Protein AF-A0A392QQE3-F1 (afdb_monomer)

Organism: NCBI:txid97028

Nearest PDB structures (foldseek):
  2v0r-assembly2_B  TM=7.877E-01  e=2.927E-11  Homo sapiens
  2v0s-assembly1_A  TM=7.994E-01  e=9.357E-11  Homo sapiens
  1ako-assembly1_A  TM=8.178E-01  e=4.076E-07  Escherichia coli K-12
  6fke-assembly1_A  TM=7.520E-01  e=4.427E-06  Neisseria meningitidis MC58
  2voa-assembly1_B  TM=7.336E-01  e=8.161E-06  Archaeoglobus fulgidus

Foldseek 3Di:
DFEEEDEQLEPPDPCSLVVVLVVCVVVVGQKYKYKFHQDAPVVVVVSCVVSVFDDKDWDHDDPRTIIIMMTGHPQWDWDWDDDDSFWTKIFIDHPPDDIAIEIAGHADLDPVCLVVLLVVLLVVLVPDPGHYDYDYCRNADLDQVLDDDDDTDPVVRNVSNVVSCVSSVHDDDDDDDHD

pLDDT: mean 92.0, std 6.79, range [52.59, 97.94]

Mean predicted aligned error: 4.32 Å

Structure (mmCIF, N/CA/C/O backbone):
data_AF-A0A392QQE3-F1
#
_entry.id   AF-A0A392QQE3-F1
#
loop_
_atom_site.group_PDB
_atom_site.id
_atom_site.type_symbol
_atom_site.label_atom_id
_atom_site.label_alt_id
_atom_site.label_comp_id
_atom_site.label_asym_id
_atom_site.label_entity_id
_atom_site.label_seq_id
_atom_site.pdbx_PDB_ins_code
_atom_site.Cartn_x
_atom_site.Cartn_y
_atom_site.Cartn_z
_atom_site.occupancy
_atom_site.B_iso_or_equiv
_atom_site.auth_seq_id
_atom_site.auth_comp_id
_atom_site.auth_asym_id
_atom_site.auth_atom_id
_atom_site.pdbx_PDB_model_num
ATOM 1 N N . MET A 1 1 ? -14.374 5.096 7.865 1.00 89.81 1 MET A N 1
ATOM 2 C CA . MET A 1 1 ? -12.992 4.598 7.789 1.00 89.81 1 MET A CA 1
ATOM 3 C C . MET A 1 1 ? -12.218 5.389 6.748 1.00 89.81 1 MET A C 1
ATOM 5 O O . MET A 1 1 ? -12.777 5.674 5.695 1.00 89.81 1 MET A O 1
ATOM 9 N N . LYS A 1 2 ? -10.960 5.731 7.027 1.00 93.81 2 LYS A N 1
ATOM 10 C CA . LYS A 1 2 ? -10.025 6.355 6.080 1.00 93.81 2 LYS A CA 1
ATOM 11 C C . LYS A 1 2 ? -8.775 5.492 5.919 1.00 93.81 2 LYS A C 1
ATOM 13 O O . LYS A 1 2 ? -8.182 5.085 6.917 1.00 93.81 2 LYS A O 1
ATOM 18 N N . ILE A 1 3 ? -8.360 5.263 4.678 1.00 95.25 3 ILE A N 1
ATOM 19 C CA . ILE A 1 3 ? -7.136 4.529 4.340 1.00 95.25 3 ILE A CA 1
ATOM 20 C C . ILE A 1 3 ? -6.192 5.501 3.645 1.00 95.25 3 ILE A C 1
ATOM 22 O O . ILE A 1 3 ? -6.618 6.241 2.761 1.00 95.25 3 ILE A O 1
ATOM 26 N N . LEU A 1 4 ? -4.926 5.509 4.049 1.00 96.00 4 LEU A N 1
ATOM 27 C CA . LEU A 1 4 ? -3.885 6.285 3.387 1.00 96.00 4 LEU A CA 1
ATOM 28 C C . LEU A 1 4 ? -2.764 5.354 2.947 1.00 96.00 4 LEU A C 1
ATOM 30 O O . LEU A 1 4 ? -2.267 4.571 3.751 1.00 96.00 4 LEU A O 1
ATOM 34 N N . SER A 1 5 ? -2.367 5.462 1.685 1.00 95.56 5 SER A N 1
ATOM 35 C CA . SER A 1 5 ? -1.217 4.767 1.112 1.00 95.56 5 SER A CA 1
ATOM 36 C C . SER A 1 5 ? -0.179 5.798 0.695 1.00 95.56 5 SER A C 1
ATOM 38 O O . SER A 1 5 ? -0.522 6.765 0.016 1.00 95.56 5 SER A O 1
ATOM 40 N N . TRP A 1 6 ? 1.077 5.611 1.094 1.00 94.75 6 TRP A N 1
ATOM 41 C CA . TRP A 1 6 ? 2.164 6.506 0.713 1.00 94.75 6 TRP A CA 1
ATOM 42 C C . TRP A 1 6 ? 3.447 5.742 0.394 1.00 94.75 6 TRP A C 1
ATOM 44 O O . TRP A 1 6 ? 3.952 4.981 1.217 1.00 94.75 6 TRP A O 1
ATOM 54 N N . ASN A 1 7 ? 3.997 5.986 -0.796 1.00 92.81 7 ASN A N 1
ATOM 55 C CA . ASN A 1 7 ? 5.351 5.564 -1.133 1.00 92.81 7 ASN A CA 1
ATOM 56 C C . ASN A 1 7 ? 6.349 6.574 -0.544 1.00 92.81 7 ASN A C 1
ATOM 58 O O . ASN A 1 7 ? 6.445 7.714 -1.002 1.00 92.81 7 ASN A O 1
ATOM 62 N N . CYS A 1 8 ? 7.073 6.150 0.492 1.00 91.31 8 CYS A N 1
ATOM 63 C CA . CYS A 1 8 ? 7.970 6.997 1.273 1.00 91.31 8 CYS A CA 1
ATOM 64 C C . CYS A 1 8 ? 9.273 7.337 0.545 1.00 91.31 8 CYS A C 1
ATOM 66 O O . CYS A 1 8 ? 9.898 8.344 0.878 1.00 91.31 8 CYS A O 1
ATOM 68 N N . ARG A 1 9 ? 9.731 6.469 -0.370 1.00 89.31 9 ARG A N 1
ATOM 69 C CA . ARG A 1 9 ? 11.077 6.517 -0.976 1.00 89.31 9 ARG A CA 1
ATOM 70 C C . ARG A 1 9 ? 12.204 6.695 0.056 1.00 89.31 9 ARG A C 1
ATOM 72 O O . ARG A 1 9 ? 13.190 7.395 -0.173 1.00 89.31 9 ARG A O 1
ATOM 79 N N . GLY A 1 10 ? 12.047 6.051 1.211 1.00 88.88 10 GLY A N 1
ATOM 80 C CA . GLY A 1 10 ? 12.976 6.064 2.336 1.00 88.88 10 GLY A CA 1
ATOM 81 C C . GLY A 1 10 ? 12.601 7.022 3.467 1.00 88.88 10 GLY A C 1
ATOM 82 O O . GLY A 1 10 ? 12.492 8.233 3.297 1.00 88.88 10 GLY A O 1
ATOM 83 N N . LEU A 1 11 ? 12.518 6.481 4.686 1.00 87.00 11 LEU A N 1
ATOM 84 C CA . LEU A 1 11 ? 12.250 7.260 5.904 1.00 87.00 11 LEU A CA 1
ATOM 85 C C . LEU A 1 11 ? 13.514 7.786 6.606 1.00 87.00 11 LEU A C 1
ATOM 87 O O . LEU A 1 11 ? 13.424 8.392 7.670 1.00 87.00 11 LEU A O 1
ATOM 91 N N . GLY A 1 12 ? 14.695 7.562 6.025 1.00 82.56 12 GLY A N 1
ATOM 92 C CA . GLY A 1 12 ? 15.974 7.988 6.602 1.00 82.56 12 GLY A CA 1
ATOM 93 C C . GLY A 1 12 ? 16.270 9.485 6.465 1.00 82.56 12 GLY A C 1
ATOM 94 O O . GLY A 1 12 ? 17.224 9.971 7.069 1.00 82.56 12 GLY A O 1
ATOM 95 N N . THR A 1 13 ? 15.488 10.227 5.676 1.00 84.81 13 THR A N 1
ATOM 96 C CA . THR A 1 13 ? 15.701 11.668 5.503 1.00 84.81 13 THR A CA 1
ATOM 97 C C . THR A 1 13 ? 15.130 12.452 6.693 1.00 84.81 13 THR A C 1
ATOM 99 O O . THR A 1 13 ? 14.063 12.100 7.205 1.00 84.81 13 THR A O 1
ATOM 102 N N . PRO A 1 14 ? 15.780 13.549 7.136 1.00 83.81 14 PRO A N 1
ATOM 103 C CA . PRO A 1 14 ? 15.314 14.323 8.293 1.00 83.81 14 PRO A CA 1
ATOM 104 C C . PRO A 1 14 ? 13.881 14.859 8.161 1.00 83.81 14 PRO A C 1
ATOM 106 O O . PRO A 1 14 ? 13.206 15.065 9.166 1.00 83.81 14 PRO A O 1
ATOM 109 N N . SER A 1 15 ? 13.412 15.082 6.930 1.00 87.81 15 SER A N 1
ATOM 110 C CA . SER A 1 15 ? 12.078 15.608 6.630 1.00 87.81 15 SER A CA 1
ATOM 111 C C . SER A 1 15 ? 11.003 14.532 6.449 1.00 87.81 15 SER A C 1
ATOM 113 O O . SER A 1 15 ? 9.823 14.858 6.579 1.00 87.81 15 SER A O 1
ATOM 115 N N . ALA A 1 16 ? 11.358 13.263 6.203 1.00 89.44 16 ALA A N 1
ATOM 116 C CA . ALA A 1 16 ? 10.373 12.216 5.916 1.00 89.44 16 ALA A CA 1
ATOM 117 C C . ALA A 1 16 ? 9.395 11.992 7.076 1.00 89.44 16 ALA A C 1
ATOM 119 O O . ALA A 1 16 ? 8.184 12.008 6.870 1.00 89.44 16 ALA A O 1
ATOM 120 N N . ILE A 1 17 ? 9.900 11.831 8.303 1.00 90.62 17 ILE A N 1
ATOM 121 C CA . ILE A 1 17 ? 9.052 11.600 9.482 1.00 90.62 17 ILE A CA 1
ATOM 122 C C . ILE A 1 17 ? 8.190 12.826 9.832 1.00 90.62 17 ILE A C 1
ATOM 124 O O . ILE A 1 17 ? 6.992 12.643 10.052 1.00 90.62 17 ILE A O 1
ATOM 128 N N . PRO A 1 18 ? 8.718 14.069 9.856 1.00 92.44 18 PRO A N 1
ATOM 129 C CA . PRO A 1 18 ? 7.886 15.263 10.002 1.00 92.44 18 PRO A CA 1
ATOM 130 C C . PRO A 1 18 ? 6.772 15.368 8.953 1.00 92.44 18 PRO A C 1
ATOM 132 O O . PRO A 1 18 ? 5.624 15.622 9.312 1.00 92.44 18 PRO A O 1
ATOM 135 N N . ASN A 1 19 ? 7.075 15.114 7.677 1.00 92.75 19 ASN A N 1
ATOM 136 C CA . ASN A 1 19 ? 6.081 15.168 6.603 1.00 92.75 19 ASN A CA 1
ATOM 137 C C . ASN A 1 19 ? 5.015 14.082 6.765 1.00 92.75 19 ASN A C 1
ATOM 139 O O . ASN A 1 19 ? 3.822 14.378 6.710 1.00 92.75 19 ASN A O 1
ATOM 143 N N . LEU A 1 20 ? 5.435 12.847 7.052 1.00 93.38 20 LEU A N 1
ATOM 144 C CA . LEU A 1 20 ? 4.529 11.741 7.342 1.00 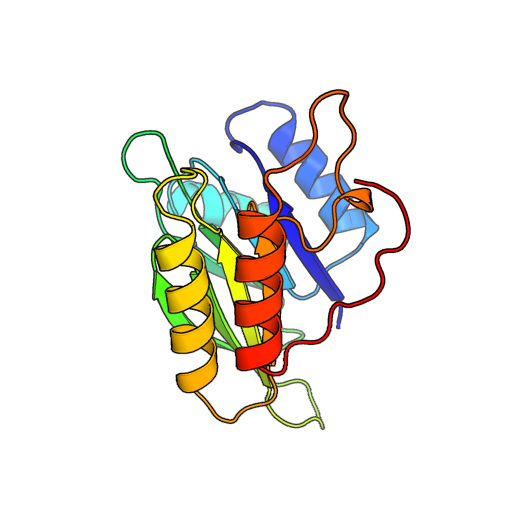93.38 20 LEU A CA 1
ATOM 145 C C . LEU A 1 20 ? 3.600 12.070 8.510 1.00 93.38 20 LEU A C 1
ATOM 147 O O . LEU A 1 20 ? 2.397 11.827 8.449 1.00 93.38 20 LEU A O 1
ATOM 151 N N . ARG A 1 21 ? 4.151 12.661 9.572 1.00 93.38 21 ARG A N 1
ATOM 152 C CA . ARG A 1 21 ? 3.374 13.096 10.728 1.00 93.38 21 ARG A CA 1
ATOM 153 C C . ARG A 1 21 ? 2.357 14.164 10.350 1.00 93.38 21 ARG A C 1
ATOM 155 O O . ARG A 1 21 ? 1.207 14.038 10.760 1.00 93.38 21 ARG A O 1
ATOM 162 N N . ASN A 1 22 ? 2.745 15.166 9.566 1.00 93.94 22 ASN A N 1
ATOM 163 C CA . ASN A 1 22 ? 1.834 16.215 9.110 1.00 93.94 22 ASN A CA 1
ATOM 164 C C . ASN A 1 22 ? 0.671 15.626 8.295 1.00 93.94 22 ASN A C 1
ATOM 166 O O . ASN A 1 22 ? -0.487 15.930 8.575 1.00 93.94 22 ASN A O 1
ATOM 170 N N . ILE A 1 23 ? 0.962 14.717 7.359 1.00 93.19 23 ILE A N 1
ATOM 171 C CA . ILE A 1 23 ? -0.050 14.020 6.550 1.00 93.19 23 ILE A CA 1
ATOM 172 C C . ILE A 1 23 ? -0.978 13.183 7.446 1.00 93.19 23 ILE A C 1
ATOM 174 O O . ILE A 1 23 ? -2.203 13.302 7.371 1.00 93.19 23 ILE A O 1
ATOM 178 N N . ALA A 1 24 ? -0.413 12.369 8.341 1.00 94.00 24 ALA A N 1
ATOM 179 C CA . ALA A 1 24 ? -1.189 11.522 9.243 1.00 94.00 24 ALA A CA 1
ATOM 180 C C . ALA A 1 24 ? -2.068 12.341 10.205 1.00 94.00 24 ALA A C 1
ATOM 182 O O . ALA A 1 24 ? -3.188 11.934 10.506 1.00 94.00 24 ALA A O 1
ATOM 183 N N . GLN A 1 25 ? -1.594 13.500 10.669 1.00 93.19 25 GLN A N 1
ATOM 184 C CA . GLN A 1 25 ? -2.362 14.403 11.528 1.00 93.19 25 GLN A CA 1
ATOM 185 C C . GLN A 1 25 ? -3.470 15.138 10.771 1.00 93.19 25 GLN A C 1
ATOM 187 O O . GLN A 1 25 ? -4.559 15.288 11.322 1.00 93.19 25 GLN A O 1
ATOM 192 N N . GLY A 1 26 ? -3.213 15.568 9.532 1.00 94.19 26 GLY A N 1
ATOM 193 C CA . GLY A 1 26 ? -4.188 16.281 8.706 1.00 94.19 26 GLY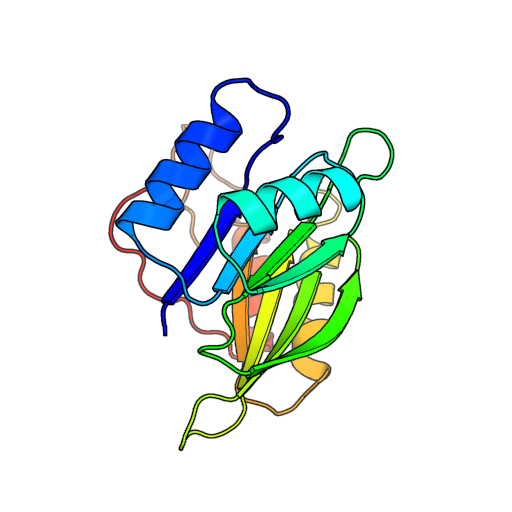 A CA 1
ATOM 194 C C . GLY A 1 26 ? -5.344 15.391 8.249 1.00 94.19 26 GLY A C 1
ATOM 195 O O . GLY A 1 26 ? -6.506 15.771 8.368 1.00 94.19 26 GLY A O 1
ATOM 196 N N . HIS A 1 27 ? -5.046 14.177 7.778 1.00 94.12 27 HIS A N 1
ATOM 197 C CA . HIS A 1 27 ? -6.075 13.275 7.243 1.00 94.12 27 HIS A CA 1
ATOM 198 C C . HIS A 1 27 ? -6.682 12.340 8.294 1.00 94.12 27 HIS A C 1
ATOM 200 O O . HIS A 1 27 ? -7.822 11.895 8.127 1.00 94.12 27 HIS A O 1
ATOM 206 N N . GLN A 1 28 ? -5.938 12.065 9.371 1.00 94.69 28 GLN A N 1
ATOM 207 C CA . GLN A 1 28 ? -6.277 11.114 10.432 1.00 94.69 28 GLN A CA 1
ATOM 208 C C . GLN A 1 28 ? -6.721 9.739 9.899 1.00 94.69 28 GLN A C 1
ATOM 210 O O . GLN A 1 28 ? -7.844 9.321 10.189 1.00 94.69 28 GLN A O 1
ATOM 215 N N . PRO A 1 29 ? -5.864 9.011 9.154 1.00 96.75 29 PRO A N 1
ATOM 216 C CA . PRO A 1 29 ? -6.218 7.686 8.653 1.00 96.75 29 PRO A CA 1
ATOM 217 C C . PRO A 1 29 ? -6.533 6.716 9.801 1.00 96.75 29 PRO A C 1
ATOM 219 O O . PRO A 1 29 ? -5.980 6.834 10.900 1.00 96.75 29 PRO A O 1
ATOM 222 N N . ASP A 1 30 ? -7.415 5.755 9.548 1.00 96.38 30 ASP A N 1
ATOM 223 C CA . ASP A 1 30 ? -7.610 4.590 10.416 1.00 96.38 30 ASP A CA 1
ATOM 224 C C . ASP A 1 30 ? -6.588 3.498 10.090 1.00 96.38 30 ASP A C 1
ATOM 226 O O . ASP A 1 30 ? -6.069 2.854 11.001 1.00 96.38 30 ASP A O 1
ATOM 230 N N . ILE A 1 31 ? -6.272 3.342 8.799 1.00 97.50 31 ILE A N 1
ATOM 231 C CA . ILE A 1 31 ? -5.230 2.455 8.277 1.00 97.50 31 ILE A CA 1
ATOM 232 C C . ILE A 1 31 ? -4.238 3.291 7.463 1.00 97.50 31 ILE A C 1
ATOM 234 O O . ILE A 1 31 ? -4.629 4.070 6.592 1.00 97.50 31 ILE A O 1
ATOM 238 N N . LEU A 1 32 ? -2.951 3.114 7.742 1.00 97.69 32 LEU A N 1
ATOM 239 C CA . LEU A 1 32 ? -1.841 3.765 7.058 1.00 97.69 32 LEU A CA 1
ATOM 240 C C . LEU A 1 32 ? -0.910 2.705 6.477 1.00 97.69 32 LEU A C 1
ATOM 242 O O . LEU A 1 32 ? -0.299 1.942 7.223 1.00 97.69 32 LEU A O 1
ATOM 246 N N . PHE A 1 33 ? -0.778 2.689 5.158 1.00 97.81 33 PHE A N 1
ATOM 247 C CA . PHE A 1 33 ? 0.174 1.870 4.429 1.00 97.81 33 PHE A CA 1
ATOM 248 C C . PHE A 1 33 ? 1.338 2.717 3.919 1.00 97.81 33 PHE A C 1
ATOM 250 O O . PHE A 1 33 ? 1.144 3.787 3.344 1.00 97.81 33 PHE A O 1
ATOM 257 N N . LEU A 1 34 ? 2.548 2.213 4.135 1.00 96.44 34 LEU A N 1
ATOM 258 C CA . LEU A 1 34 ? 3.807 2.808 3.727 1.00 96.44 34 LEU A CA 1
ATOM 259 C C . LEU A 1 34 ? 4.585 1.801 2.879 1.00 96.44 34 LEU A C 1
ATOM 261 O O . LEU A 1 34 ? 4.875 0.695 3.349 1.00 96.44 34 LEU A O 1
ATOM 265 N N . SER A 1 35 ? 4.959 2.193 1.665 1.00 94.62 35 SER A N 1
ATOM 266 C CA . SER A 1 35 ? 5.885 1.446 0.808 1.00 94.62 35 SER A CA 1
ATOM 267 C C . SER A 1 35 ? 7.237 2.156 0.705 1.00 94.62 35 SER A C 1
ATOM 269 O O . SER A 1 35 ? 7.364 3.335 1.036 1.00 94.62 35 SER A O 1
ATOM 271 N N . GLU A 1 36 ? 8.272 1.408 0.312 1.00 92.44 36 GLU A N 1
ATOM 272 C CA . GLU A 1 36 ? 9.668 1.867 0.262 1.00 92.44 36 GLU A CA 1
ATOM 273 C C . GLU A 1 36 ? 10.127 2.556 1.558 1.00 92.44 36 GLU A C 1
ATOM 275 O O . GLU A 1 36 ? 10.724 3.634 1.549 1.00 92.44 36 GLU A O 1
ATOM 280 N N . THR A 1 37 ? 9.849 1.959 2.718 1.00 89.69 37 THR A N 1
ATOM 281 C CA . THR A 1 37 ? 10.263 2.558 4.000 1.00 89.69 37 THR A CA 1
ATOM 282 C C . THR A 1 37 ? 11.786 2.587 4.165 1.00 89.69 37 THR A C 1
ATOM 284 O O . THR A 1 37 ? 12.303 3.413 4.927 1.00 89.69 37 THR A O 1
ATOM 287 N N . LEU A 1 38 ? 12.503 1.688 3.469 1.00 90.06 38 LEU A N 1
ATOM 288 C CA . LEU A 1 38 ? 13.951 1.453 3.577 1.00 90.06 38 LEU A CA 1
ATOM 289 C C . LEU A 1 38 ? 14.428 1.330 5.035 1.00 90.06 38 LEU A C 1
ATOM 291 O O . LEU A 1 38 ? 15.533 1.736 5.392 1.00 90.06 38 LEU A O 1
ATOM 295 N N . SER A 1 39 ? 13.557 0.801 5.893 1.00 87.81 39 SER A N 1
ATOM 296 C CA . SER A 1 39 ? 13.721 0.774 7.343 1.00 87.81 39 SER A CA 1
ATOM 297 C C . SER A 1 39 ? 13.397 -0.614 7.882 1.00 87.81 39 SER A C 1
ATOM 299 O O . SER A 1 39 ? 12.559 -1.326 7.332 1.00 87.81 39 SER A O 1
ATOM 301 N N . LYS A 1 40 ? 14.054 -0.995 8.980 1.00 88.19 40 LYS A N 1
ATOM 302 C CA . LYS A 1 40 ? 13.751 -2.235 9.710 1.00 88.19 40 LYS A CA 1
ATOM 303 C C . LYS A 1 40 ? 12.507 -2.068 10.589 1.00 88.19 40 LYS A C 1
ATOM 305 O O . LYS A 1 40 ? 12.203 -0.955 11.025 1.00 88.19 40 LYS A O 1
ATOM 310 N N . ALA A 1 41 ? 11.866 -3.172 10.954 1.00 87.81 41 ALA A N 1
ATOM 311 C CA . ALA A 1 41 ? 10.663 -3.227 11.778 1.00 87.81 41 ALA A CA 1
ATOM 312 C C . ALA A 1 41 ? 10.814 -2.463 13.102 1.00 87.81 41 ALA A C 1
ATOM 314 O O . ALA A 1 41 ? 9.913 -1.737 13.508 1.00 87.81 41 ALA A O 1
ATOM 315 N N . GLN A 1 42 ? 11.989 -2.519 13.741 1.00 90.19 42 GLN A N 1
ATOM 316 C CA . GLN A 1 42 ? 12.250 -1.769 14.976 1.00 90.19 42 GLN A CA 1
ATOM 317 C C . GLN A 1 42 ? 12.170 -0.243 14.782 1.00 90.19 42 GLN A C 1
ATOM 319 O O . GLN A 1 42 ? 11.717 0.477 15.673 1.00 90.19 42 GLN A O 1
ATOM 324 N N . ALA A 1 43 ? 12.618 0.271 13.633 1.00 91.62 43 ALA A N 1
ATOM 325 C CA . ALA A 1 43 ? 12.484 1.689 13.317 1.00 91.62 43 ALA A CA 1
ATOM 326 C C . ALA A 1 43 ? 11.016 2.035 13.039 1.00 91.62 43 ALA A C 1
ATOM 328 O O . ALA A 1 43 ? 10.521 3.037 13.554 1.00 91.62 43 ALA A O 1
ATOM 329 N N . MET A 1 44 ? 10.301 1.169 12.314 1.00 94.44 44 MET A N 1
ATOM 330 C CA . MET A 1 44 ? 8.872 1.347 12.043 1.00 94.44 44 MET A CA 1
ATOM 331 C C . MET A 1 44 ? 8.018 1.326 13.309 1.00 94.44 44 MET A C 1
ATOM 333 O O . MET A 1 44 ? 7.049 2.074 13.395 1.00 94.44 44 MET A O 1
ATOM 337 N N . GLU A 1 45 ? 8.410 0.565 14.327 1.00 94.44 45 GLU A N 1
ATOM 338 C CA . GLU A 1 45 ? 7.734 0.567 15.623 1.00 94.44 45 GLU A CA 1
ATOM 339 C C . GLU A 1 45 ? 7.822 1.936 16.318 1.00 94.44 45 GLU A C 1
ATOM 341 O O . GLU A 1 45 ? 6.843 2.431 16.878 1.00 94.44 45 GLU A O 1
ATOM 346 N N . ARG A 1 46 ? 8.962 2.631 16.205 1.00 93.94 46 ARG A N 1
ATOM 347 C CA . ARG A 1 46 ? 9.092 4.013 16.703 1.00 93.94 46 ARG A CA 1
ATOM 348 C C . ARG A 1 46 ? 8.199 4.976 15.925 1.00 93.94 46 ARG A C 1
ATOM 350 O O . ARG A 1 46 ? 7.601 5.872 16.522 1.00 93.94 46 ARG A O 1
ATOM 357 N N . VAL A 1 47 ? 8.092 4.783 14.608 1.00 94.38 47 VAL A N 1
ATOM 358 C CA . VAL A 1 47 ? 7.195 5.568 13.748 1.00 94.38 47 VAL A CA 1
ATOM 359 C C . VAL A 1 47 ? 5.736 5.331 14.143 1.00 94.38 47 VAL A C 1
ATOM 361 O O . VAL A 1 47 ? 5.012 6.301 14.351 1.00 94.38 47 VAL A O 1
ATOM 364 N N . ARG A 1 48 ? 5.322 4.075 14.360 1.00 96.31 48 ARG A N 1
ATOM 365 C CA . ARG A 1 48 ? 3.978 3.711 14.842 1.00 96.31 48 ARG A CA 1
ATOM 366 C C . ARG A 1 48 ? 3.616 4.474 16.112 1.00 96.31 48 ARG A C 1
ATOM 368 O O . ARG A 1 48 ? 2.566 5.117 16.161 1.00 96.31 48 ARG A O 1
ATOM 375 N N . VAL A 1 49 ? 4.495 4.434 17.117 1.00 95.38 49 VAL A N 1
ATOM 376 C CA . VAL A 1 49 ? 4.292 5.129 18.399 1.00 95.38 49 VAL A CA 1
ATOM 377 C C . VAL A 1 49 ? 4.201 6.643 18.196 1.00 95.38 49 VAL A C 1
ATOM 379 O O . VAL A 1 49 ? 3.297 7.279 18.736 1.00 95.38 49 VAL A O 1
ATOM 382 N N . ASN A 1 50 ? 5.089 7.230 17.386 1.00 93.62 50 ASN A N 1
ATOM 383 C CA . ASN A 1 50 ? 5.086 8.669 17.109 1.00 93.62 50 ASN A CA 1
ATOM 384 C C . ASN A 1 50 ? 3.782 9.141 16.441 1.00 93.62 50 ASN A C 1
ATOM 386 O O . ASN A 1 50 ? 3.252 10.199 16.784 1.00 93.62 50 ASN A O 1
ATOM 390 N N . LEU A 1 51 ? 3.257 8.330 15.521 1.00 95.25 51 LEU A N 1
ATOM 391 C CA . LEU A 1 51 ? 2.024 8.592 14.783 1.00 95.25 51 LEU A CA 1
ATOM 392 C C . LEU A 1 51 ? 0.752 8.176 15.541 1.00 95.25 51 LEU A C 1
ATOM 394 O O . LEU A 1 51 ? -0.347 8.455 15.065 1.00 95.25 51 LEU A O 1
ATOM 398 N N . LYS A 1 52 ? 0.888 7.569 16.730 1.00 95.62 52 LYS A N 1
ATOM 399 C CA . LYS A 1 52 ? -0.211 7.136 17.611 1.00 95.62 52 LYS A CA 1
ATOM 400 C C . LYS A 1 52 ? -1.130 6.070 16.995 1.00 95.62 52 LYS A C 1
ATOM 402 O O . LYS A 1 52 ? -2.336 6.088 17.229 1.00 95.62 52 LYS A O 1
ATOM 407 N N . TYR A 1 53 ? -0.566 5.140 16.227 1.00 97.00 53 TYR A N 1
ATOM 408 C CA . TYR A 1 53 ? -1.282 3.932 15.799 1.00 97.00 53 TYR A CA 1
ATOM 409 C C . TYR A 1 53 ? -1.142 2.829 16.845 1.00 97.00 53 TYR A C 1
ATOM 411 O O . TYR A 1 53 ? -0.124 2.750 17.529 1.00 97.00 53 TYR A O 1
ATOM 419 N N . ASN A 1 54 ? -2.141 1.960 16.967 1.00 97.12 54 ASN A N 1
ATOM 420 C CA . ASN A 1 54 ? -2.169 0.919 17.995 1.00 97.12 54 ASN A CA 1
ATOM 421 C C . ASN A 1 54 ? -1.361 -0.313 17.582 1.00 97.12 54 ASN A C 1
ATOM 423 O O . ASN A 1 54 ? -0.604 -0.850 18.384 1.00 97.12 54 ASN A O 1
ATOM 427 N N . SER A 1 55 ? -1.472 -0.702 16.313 1.00 97.00 55 SER A N 1
ATOM 428 C CA . SER A 1 55 ? -0.849 -1.904 15.762 1.00 97.00 55 SER A CA 1
ATOM 429 C C . SER A 1 55 ? -0.035 -1.591 14.509 1.00 97.00 55 SER A C 1
ATOM 431 O O . SER A 1 55 ? -0.291 -0.603 13.817 1.00 97.00 55 SER A O 1
ATOM 433 N N . CYS A 1 56 ? 0.962 -2.430 14.228 1.00 96.31 56 CYS A N 1
ATOM 434 C CA . CYS A 1 56 ? 1.806 -2.339 13.042 1.00 96.31 56 CYS A CA 1
ATOM 435 C C . CYS A 1 56 ? 2.244 -3.735 12.588 1.00 96.31 56 CYS A C 1
ATOM 437 O O . CYS A 1 56 ? 2.576 -4.585 13.413 1.00 96.31 56 CYS A O 1
ATOM 439 N N . LEU A 1 57 ? 2.295 -3.938 11.275 1.00 96.75 57 LEU A N 1
ATOM 440 C CA . LEU A 1 57 ? 3.076 -4.990 10.641 1.00 96.75 57 LEU A CA 1
ATOM 441 C C . LEU A 1 57 ? 4.093 -4.329 9.715 1.00 96.75 57 LEU A C 1
ATOM 443 O O . LEU A 1 57 ? 3.719 -3.499 8.884 1.00 96.75 57 LEU A O 1
ATOM 447 N N . SER A 1 58 ? 5.356 -4.734 9.818 1.00 96.00 58 SER A N 1
ATOM 448 C CA . SER A 1 58 ? 6.413 -4.294 8.911 1.00 96.00 58 SER A CA 1
ATOM 449 C C . SER A 1 58 ? 7.119 -5.491 8.292 1.00 96.00 58 SER A C 1
ATOM 451 O O . SER A 1 58 ? 7.463 -6.446 8.985 1.00 96.00 58 SER A O 1
ATOM 453 N N . VAL A 1 59 ? 7.350 -5.412 6.988 1.00 94.06 59 VAL A N 1
ATOM 454 C CA . VAL A 1 59 ? 8.214 -6.316 6.235 1.00 94.06 59 VAL A CA 1
ATOM 455 C C . VAL A 1 59 ? 9.536 -5.593 6.034 1.00 94.06 59 VAL A C 1
ATOM 457 O O . VAL A 1 59 ? 9.550 -4.487 5.491 1.00 94.06 59 VAL A O 1
ATOM 460 N N . ASP A 1 60 ? 10.625 -6.193 6.508 1.00 88.50 60 ASP A N 1
ATOM 461 C CA . ASP A 1 60 ? 11.944 -5.567 6.504 1.00 88.50 60 ASP A CA 1
ATOM 462 C C . ASP A 1 60 ? 12.470 -5.285 5.090 1.00 88.50 60 ASP A C 1
ATOM 464 O O . ASP A 1 60 ? 12.157 -5.971 4.115 1.00 88.50 60 ASP A O 1
ATOM 468 N N . VAL A 1 61 ? 13.314 -4.257 5.005 1.00 86.25 61 VAL A N 1
ATOM 469 C CA . VAL A 1 61 ? 14.144 -3.977 3.830 1.00 86.25 61 VAL A CA 1
ATOM 470 C C . VAL A 1 61 ? 15.125 -5.129 3.577 1.00 86.25 61 VAL A C 1
ATOM 472 O O . VAL A 1 61 ? 15.751 -5.638 4.509 1.00 86.25 61 VAL A O 1
ATOM 475 N N . GLU A 1 62 ? 15.321 -5.496 2.310 1.00 78.56 62 GLU A N 1
ATOM 476 C CA . GLU A 1 62 ? 16.352 -6.450 1.901 1.00 78.56 62 GLU A CA 1
ATOM 477 C C . GLU A 1 62 ? 17.444 -5.708 1.120 1.00 78.56 62 GLU A C 1
ATOM 479 O O . GLU A 1 62 ? 17.212 -5.127 0.056 1.00 78.56 62 GLU A O 1
ATOM 484 N N . GLY A 1 63 ? 18.653 -5.668 1.682 1.00 80.56 63 GLY A N 1
ATOM 485 C CA . GLY A 1 63 ? 19.744 -4.868 1.130 1.00 80.56 63 GLY A CA 1
ATOM 486 C C . GLY A 1 63 ? 19.416 -3.371 1.140 1.00 80.56 63 GLY A C 1
ATOM 487 O O . GLY A 1 63 ? 19.430 -2.739 2.193 1.00 80.56 63 GLY A O 1
ATOM 488 N N . ARG A 1 64 ? 19.164 -2.796 -0.043 1.00 74.44 64 ARG A N 1
ATOM 489 C CA . ARG A 1 64 ? 18.873 -1.360 -0.244 1.00 74.44 64 ARG A CA 1
ATOM 490 C C . ARG A 1 64 ? 17.491 -1.093 -0.853 1.00 74.44 64 ARG A C 1
ATOM 492 O O . ARG A 1 64 ? 17.265 0.006 -1.346 1.00 74.44 64 ARG A O 1
ATOM 499 N N . SER A 1 65 ? 16.595 -2.082 -0.874 1.00 79.56 65 SER A N 1
ATOM 500 C CA . SER A 1 65 ? 15.290 -1.955 -1.530 1.00 79.56 65 SER A CA 1
ATOM 501 C C . SER A 1 65 ? 14.162 -2.589 -0.718 1.00 79.56 65 SER A C 1
ATOM 503 O O . SER A 1 65 ? 14.361 -3.556 0.020 1.00 79.56 65 SER A O 1
ATOM 505 N N . GLY A 1 66 ? 12.963 -2.031 -0.878 1.00 85.25 66 GLY A N 1
ATOM 506 C CA . GLY A 1 66 ? 11.741 -2.498 -0.238 1.00 85.25 66 GLY A CA 1
ATOM 507 C C . GLY A 1 66 ? 11.487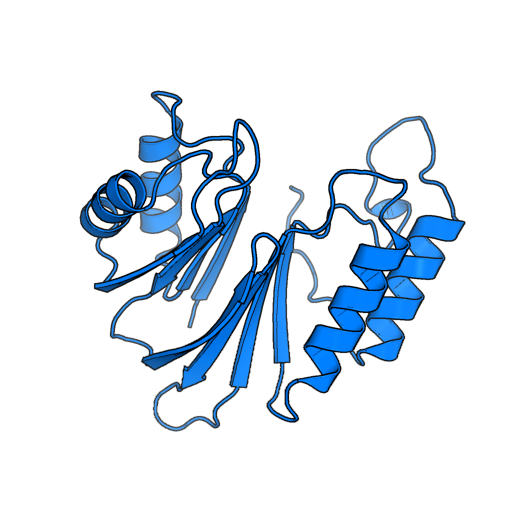 -1.855 1.122 1.00 85.25 66 GLY A C 1
ATOM 508 O O . GLY A 1 66 ? 11.769 -0.676 1.349 1.00 85.25 66 GLY A O 1
ATOM 509 N N . GLY A 1 67 ? 10.916 -2.645 2.024 1.00 92.38 67 GLY A N 1
ATOM 510 C CA . GLY A 1 67 ? 10.322 -2.140 3.251 1.00 92.38 67 GLY A CA 1
ATOM 511 C C . GLY A 1 67 ? 8.857 -1.787 3.025 1.00 92.38 67 GLY A C 1
ATOM 512 O O . GLY A 1 67 ? 8.546 -0.792 2.371 1.00 92.38 67 GLY A O 1
ATOM 513 N N . LEU A 1 68 ? 7.966 -2.607 3.575 1.00 96.06 68 LEU A N 1
ATOM 514 C CA . LEU A 1 68 ? 6.530 -2.344 3.614 1.00 96.06 68 LEU A CA 1
ATOM 515 C C . LEU A 1 68 ? 6.104 -2.214 5.065 1.00 96.06 68 LEU A C 1
ATOM 517 O O . LEU A 1 68 ? 6.601 -2.934 5.927 1.00 96.06 68 LEU A O 1
ATOM 521 N N . SER A 1 69 ? 5.171 -1.320 5.353 1.00 97.06 69 SER A N 1
ATOM 522 C CA . SER A 1 69 ? 4.593 -1.232 6.684 1.00 97.06 69 SER A CA 1
ATOM 523 C C . SER A 1 69 ? 3.132 -0.856 6.599 1.00 97.06 69 SER A C 1
ATOM 525 O O . SER A 1 69 ? 2.782 0.094 5.911 1.00 97.06 69 SER A O 1
ATOM 527 N N . VAL A 1 70 ? 2.284 -1.555 7.342 1.00 97.81 70 VAL A N 1
ATOM 528 C CA . VAL A 1 70 ? 0.898 -1.144 7.547 1.00 97.81 70 VAL A CA 1
ATOM 529 C C . VAL A 1 70 ? 0.635 -0.967 9.032 1.00 97.81 70 VAL A C 1
ATOM 531 O O . VAL A 1 70 ? 1.053 -1.783 9.850 1.00 97.81 70 VAL A O 1
ATOM 534 N N . MET A 1 71 ? -0.019 0.132 9.382 1.00 97.44 71 MET A N 1
ATOM 535 C CA . MET A 1 71 ? -0.359 0.514 10.746 1.00 97.44 71 MET A CA 1
ATOM 536 C C . MET A 1 71 ? -1.849 0.794 10.819 1.00 97.44 71 MET A C 1
ATOM 538 O O . MET A 1 71 ? -2.423 1.325 9.869 1.00 97.44 71 MET A O 1
ATOM 542 N N . TRP A 1 72 ? -2.483 0.452 11.934 1.00 97.69 72 TRP A N 1
ATOM 543 C CA . TRP A 1 72 ? -3.911 0.697 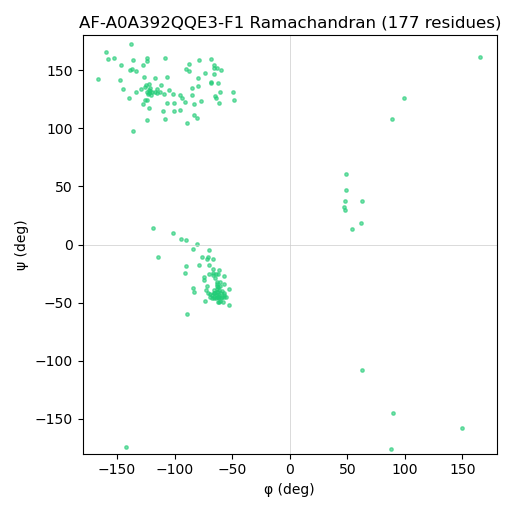12.110 1.00 97.69 72 TRP A CA 1
ATOM 544 C C . TRP A 1 72 ? -4.266 1.024 13.559 1.00 97.69 72 TRP A C 1
ATOM 546 O O . TRP A 1 72 ? -3.527 0.712 14.501 1.00 97.69 72 TRP A O 1
ATOM 556 N N . LYS A 1 73 ? -5.371 1.754 13.713 1.00 95.94 73 LYS A N 1
ATOM 557 C CA . LYS A 1 73 ? -5.951 2.123 15.007 1.00 95.94 73 LYS A CA 1
ATOM 558 C C . LYS A 1 73 ? -6.899 1.033 15.495 1.00 95.94 73 LYS A C 1
ATOM 560 O O . LYS A 1 73 ? -7.515 0.346 14.688 1.00 95.94 73 LYS A O 1
ATOM 565 N N . ASP A 1 74 ? -7.100 0.952 16.808 1.00 94.38 74 ASP A N 1
ATOM 566 C CA . ASP A 1 74 ? -8.053 -0.001 17.412 1.00 94.38 74 ASP A CA 1
ATOM 567 C C . ASP A 1 74 ? -9.525 0.358 17.135 1.00 94.38 74 ASP A C 1
ATOM 569 O O . ASP A 1 74 ? -10.429 -0.405 17.467 1.00 94.38 74 ASP A O 1
ATOM 573 N N . THR A 1 75 ? -9.782 1.503 16.489 1.00 91.44 75 THR A N 1
ATOM 574 C CA . THR A 1 75 ? -11.107 1.865 15.967 1.00 91.44 75 THR A CA 1
ATOM 575 C C . THR A 1 75 ? -11.606 0.877 14.912 1.00 91.44 75 THR A C 1
ATOM 577 O O . THR A 1 75 ? -12.814 0.792 14.696 1.00 91.44 75 THR A O 1
ATOM 580 N N . ILE A 1 76 ? -10.700 0.130 14.267 1.00 92.81 76 ILE A N 1
ATOM 581 C CA . ILE A 1 76 ? -11.018 -0.870 13.249 1.00 92.81 76 ILE A CA 1
ATOM 582 C C . ILE A 1 76 ? -10.246 -2.151 13.539 1.00 92.81 76 ILE A C 1
ATOM 584 O O . ILE A 1 76 ? -9.028 -2.147 13.729 1.00 92.81 76 ILE A O 1
ATOM 588 N N . LYS A 1 77 ? -10.947 -3.283 13.523 1.00 95.38 77 LYS A N 1
ATOM 589 C CA . LYS A 1 77 ? -10.320 -4.577 13.755 1.00 95.38 77 LYS A CA 1
ATOM 590 C C . LYS A 1 77 ? -9.698 -5.076 12.456 1.00 95.38 77 LYS A C 1
ATOM 592 O O . LYS A 1 77 ? -10.401 -5.427 11.513 1.00 95.38 77 LYS A O 1
ATOM 597 N N . CYS A 1 78 ? -8.372 -5.129 12.421 1.00 96.56 78 CYS A N 1
ATOM 598 C CA . CYS A 1 78 ? -7.621 -5.671 11.293 1.00 96.56 78 CYS A CA 1
ATOM 599 C C . CYS A 1 78 ? -6.930 -6.976 11.695 1.00 96.56 78 CYS A C 1
ATOM 601 O O . CYS A 1 78 ? -6.343 -7.076 12.774 1.00 96.56 78 CYS A O 1
ATOM 603 N N . ARG A 1 79 ? -6.969 -7.978 10.814 1.00 96.62 79 ARG A N 1
ATOM 604 C CA . ARG A 1 79 ? -6.251 -9.247 10.972 1.00 96.62 79 ARG A CA 1
ATOM 605 C C . ARG A 1 79 ? -5.389 -9.504 9.747 1.00 96.62 79 ARG A C 1
ATOM 607 O O . ARG A 1 79 ? -5.908 -9.595 8.640 1.00 96.62 79 ARG A O 1
ATOM 614 N N . VAL A 1 80 ? -4.092 -9.701 9.954 1.00 97.38 80 VAL A N 1
ATOM 615 C CA . VAL A 1 80 ? -3.169 -10.092 8.882 1.00 97.38 80 VAL A CA 1
ATOM 616 C C . VAL A 1 80 ? -3.534 -11.489 8.368 1.00 97.38 80 VAL A C 1
ATOM 618 O O . VAL A 1 80 ? -3.695 -12.420 9.159 1.00 97.38 80 VAL A O 1
ATOM 621 N N . MET A 1 81 ? -3.698 -11.628 7.051 1.00 96.38 81 MET A N 1
ATOM 622 C CA . MET A 1 81 ? -3.900 -12.923 6.388 1.00 96.38 81 MET A CA 1
ATOM 623 C C . MET A 1 81 ? -2.565 -13.540 5.994 1.00 96.38 81 MET A C 1
ATOM 625 O O . MET A 1 81 ? -2.221 -14.631 6.432 1.00 96.38 81 MET A O 1
ATOM 629 N N . ASN A 1 82 ? -1.825 -12.818 5.163 1.00 96.31 82 ASN A N 1
ATOM 630 C CA . ASN A 1 82 ? -0.508 -13.161 4.663 1.00 96.31 82 ASN A CA 1
ATOM 631 C C . ASN A 1 82 ? 0.175 -11.883 4.169 1.00 96.31 82 ASN A C 1
ATOM 633 O O . ASN A 1 82 ? -0.449 -10.831 4.008 1.00 96.31 82 ASN A O 1
ATOM 637 N N . TYR A 1 83 ? 1.477 -11.968 3.955 1.00 96.44 83 TYR A N 1
ATOM 638 C CA . TYR A 1 83 ? 2.266 -10.866 3.438 1.00 96.44 83 TYR A CA 1
ATOM 639 C C . TYR A 1 83 ? 3.477 -11.407 2.691 1.00 96.44 83 TYR A C 1
ATOM 641 O O . TYR A 1 83 ? 3.900 -12.548 2.878 1.00 96.44 83 TYR A O 1
ATOM 649 N N . SER A 1 84 ? 4.039 -10.556 1.850 1.00 94.31 84 SER A N 1
ATOM 650 C CA . SER A 1 84 ? 5.315 -10.757 1.186 1.00 94.31 84 SER A CA 1
ATOM 651 C C . SER A 1 84 ? 6.050 -9.419 1.124 1.00 94.31 84 SER A C 1
ATOM 653 O O . SER A 1 84 ? 5.588 -8.400 1.633 1.00 94.31 84 SER A O 1
ATOM 655 N N . ARG A 1 85 ? 7.189 -9.389 0.439 1.00 91.94 85 ARG A N 1
ATOM 656 C CA . ARG A 1 85 ? 7.896 -8.141 0.120 1.00 91.94 85 ARG A CA 1
ATOM 657 C C . ARG A 1 85 ? 7.134 -7.214 -0.850 1.00 91.94 85 ARG A C 1
ATOM 659 O O . ARG A 1 85 ? 7.557 -6.077 -1.029 1.00 91.94 85 ARG A O 1
ATOM 666 N N . HIS A 1 86 ? 6.068 -7.701 -1.495 1.00 94.19 86 HIS A N 1
ATOM 667 C CA . HIS A 1 86 ? 5.281 -6.966 -2.498 1.00 94.19 86 HIS A CA 1
ATOM 668 C C . HIS A 1 86 ? 3.853 -6.670 -2.058 1.00 94.19 86 HIS A C 1
ATOM 670 O O . HIS A 1 86 ? 3.164 -5.907 -2.724 1.00 94.19 86 HIS A O 1
ATOM 676 N N . PHE A 1 87 ? 3.378 -7.262 -0.963 1.00 96.19 87 PHE A N 1
ATOM 677 C CA . PHE A 1 87 ? 2.050 -6.947 -0.461 1.00 96.19 87 PHE A CA 1
ATOM 678 C C . PHE A 1 87 ? 1.894 -7.268 1.022 1.00 96.19 87 PHE A C 1
ATOM 680 O O . PHE A 1 87 ? 2.590 -8.123 1.570 1.00 96.19 87 PHE A O 1
ATOM 687 N N . ILE A 1 88 ? 0.904 -6.643 1.649 1.00 97.81 88 ILE A N 1
ATOM 688 C CA . ILE A 1 88 ? 0.360 -7.047 2.943 1.00 97.81 88 ILE A CA 1
ATOM 689 C C . ILE A 1 88 ? -1.155 -7.180 2.795 1.00 97.81 88 ILE A C 1
ATOM 691 O O . ILE A 1 88 ? -1.822 -6.202 2.465 1.00 97.81 88 ILE A O 1
ATOM 695 N N . ASN A 1 89 ? -1.702 -8.366 3.067 1.00 97.31 89 ASN A N 1
ATOM 696 C CA . ASN A 1 89 ? -3.142 -8.608 3.028 1.00 97.31 89 ASN A CA 1
ATOM 697 C C . ASN A 1 89 ? -3.737 -8.617 4.434 1.00 97.31 89 ASN A C 1
ATOM 699 O O . ASN A 1 89 ? -3.292 -9.354 5.321 1.00 97.31 89 ASN A O 1
ATOM 703 N N . LEU A 1 90 ? -4.803 -7.846 4.608 1.00 97.88 90 LEU A N 1
ATOM 704 C CA . LEU A 1 90 ? -5.549 -7.709 5.849 1.00 97.88 90 LEU A CA 1
ATOM 705 C C . LEU A 1 90 ? -7.015 -8.081 5.616 1.00 97.88 90 LEU A C 1
ATOM 707 O O . LEU A 1 90 ? -7.613 -7.647 4.636 1.00 97.88 90 LEU A O 1
ATOM 711 N N . VAL A 1 91 ? -7.619 -8.813 6.551 1.00 97.88 91 VAL A N 1
ATOM 712 C CA . VAL A 1 91 ? -9.077 -8.778 6.732 1.00 97.88 91 VAL A CA 1
ATOM 713 C C . VAL A 1 91 ? -9.404 -7.598 7.627 1.00 97.88 91 VAL A C 1
ATOM 715 O O . VAL A 1 91 ? -8.838 -7.476 8.716 1.00 97.88 91 VAL A O 1
ATOM 718 N N . VAL A 1 92 ? -10.331 -6.766 7.177 1.00 97.50 92 VAL A N 1
ATOM 719 C CA . VAL A 1 92 ? -10.833 -5.606 7.899 1.00 97.50 92 VAL A CA 1
ATOM 720 C C . VAL A 1 92 ? -12.264 -5.888 8.347 1.00 97.50 92 VAL A C 1
ATOM 722 O O . VAL A 1 92 ? -13.106 -6.337 7.569 1.00 97.50 92 VAL A O 1
ATOM 725 N N . GLU A 1 93 ? -12.523 -5.657 9.629 1.00 95.44 93 GLU A N 1
ATOM 726 C CA . GLU A 1 93 ? -13.821 -5.821 10.276 1.00 95.44 93 GLU A CA 1
ATOM 727 C C . GLU A 1 93 ? -14.201 -4.485 10.929 1.00 95.44 93 GLU A C 1
ATOM 729 O O . GLU A 1 93 ? -13.615 -4.058 11.929 1.00 95.44 93 GLU A O 1
ATOM 734 N N . GLU A 1 94 ? -15.168 -3.802 10.319 1.00 89.38 94 GLU A N 1
ATOM 735 C CA . GLU A 1 94 ? -15.803 -2.608 10.875 1.00 89.38 94 GLU A CA 1
ATOM 736 C C . GLU A 1 94 ? -17.025 -3.018 11.708 1.00 89.38 94 GLU A C 1
ATOM 738 O O . GLU A 1 94 ? -17.671 -4.034 11.446 1.00 89.38 94 GLU A O 1
ATOM 743 N N . LYS A 1 95 ? -17.366 -2.220 12.723 1.00 87.38 95 LYS A N 1
ATOM 744 C CA . LYS A 1 95 ? -18.555 -2.475 13.541 1.00 87.38 95 LYS A CA 1
ATOM 745 C C . LYS A 1 95 ? -19.808 -2.435 12.657 1.00 87.38 95 LYS A C 1
ATOM 747 O O . LYS A 1 95 ? -19.978 -1.485 11.899 1.00 87.38 95 LYS A O 1
ATOM 752 N N . GLU A 1 96 ? -20.669 -3.447 12.786 1.00 85.75 96 GLU A N 1
ATOM 753 C CA . GLU A 1 96 ? -21.957 -3.549 12.069 1.00 85.75 96 GLU A CA 1
ATOM 754 C C . GLU A 1 96 ? -21.839 -3.621 10.533 1.00 85.75 96 GLU A C 1
ATOM 756 O O . GLU A 1 96 ? -22.820 -3.398 9.827 1.00 85.75 96 GLU A O 1
ATOM 761 N N . LYS A 1 97 ? -20.660 -3.965 10.000 1.00 89.44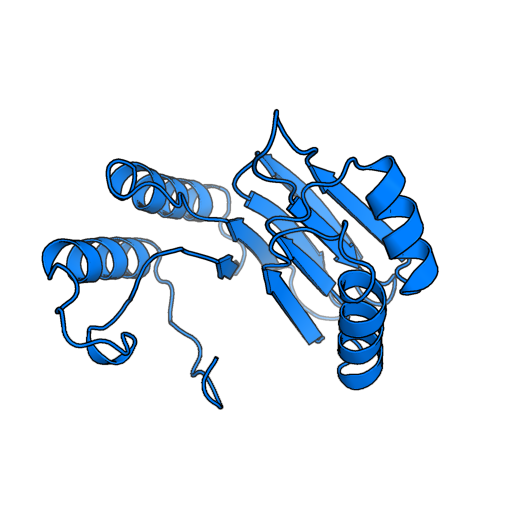 97 LYS A N 1
ATOM 762 C CA . LYS A 1 97 ? -20.452 -4.223 8.571 1.00 89.44 97 LYS A CA 1
ATOM 763 C C . LYS A 1 97 ? -19.866 -5.607 8.342 1.00 89.44 97 LYS A C 1
ATOM 765 O O . LYS A 1 97 ? -19.214 -6.174 9.220 1.00 89.44 97 LYS A O 1
ATOM 770 N N . ASP A 1 98 ? -20.055 -6.113 7.130 1.00 93.31 98 ASP A N 1
ATOM 771 C CA . ASP A 1 98 ? -19.410 -7.343 6.700 1.00 93.31 98 ASP A CA 1
ATOM 772 C C . ASP A 1 98 ? -17.892 -7.181 6.604 1.00 93.31 98 ASP A C 1
ATOM 774 O O . ASP A 1 98 ? -17.345 -6.097 6.370 1.00 93.31 98 ASP A O 1
ATOM 778 N N . LYS A 1 99 ? -17.202 -8.305 6.792 1.00 96.12 99 LYS A N 1
ATOM 779 C CA . LYS A 1 99 ? -15.752 -8.377 6.638 1.00 96.12 99 LYS A CA 1
ATOM 780 C C . LYS A 1 99 ? -15.389 -8.195 5.174 1.00 96.12 99 LYS A C 1
ATOM 782 O O . LYS A 1 99 ? -16.004 -8.786 4.293 1.00 96.12 99 LYS A O 1
ATOM 787 N N . TRP A 1 100 ? -14.326 -7.449 4.939 1.00 97.00 100 TRP A N 1
ATOM 788 C CA . TRP A 1 100 ? -13.757 -7.251 3.614 1.00 97.00 100 TRP A CA 1
ATOM 789 C C . TRP A 1 100 ? -12.231 -7.328 3.701 1.00 97.00 100 TRP A C 1
ATOM 791 O O . TRP A 1 100 ? -11.656 -7.462 4.786 1.00 97.00 100 TRP A O 1
ATOM 801 N N . ARG A 1 101 ? -11.558 -7.319 2.557 1.00 97.12 101 ARG A N 1
ATOM 802 C CA . ARG A 1 101 ? -10.115 -7.520 2.453 1.00 97.12 101 ARG A CA 1
ATOM 803 C C . ARG A 1 101 ? -9.425 -6.290 1.883 1.00 97.12 101 ARG A C 1
ATOM 805 O O . ARG A 1 101 ? -9.798 -5.812 0.816 1.00 97.12 101 ARG A O 1
ATOM 812 N N . LEU A 1 102 ? -8.365 -5.852 2.554 1.00 97.81 102 LEU A N 1
ATOM 813 C CA . LEU A 1 102 ? -7.446 -4.828 2.070 1.00 97.81 102 LEU A CA 1
ATOM 814 C C . LEU A 1 102 ? -6.128 -5.477 1.646 1.00 97.81 102 LEU A C 1
ATOM 816 O O . LEU A 1 102 ? -5.460 -6.102 2.471 1.00 97.81 102 LEU A O 1
ATOM 820 N N . ALA A 1 103 ? -5.739 -5.300 0.387 1.00 97.94 103 ALA A N 1
ATOM 821 C CA . ALA A 1 103 ? -4.386 -5.590 -0.076 1.00 97.94 103 ALA A CA 1
ATOM 822 C C . ALA A 1 103 ? -3.593 -4.285 -0.184 1.00 97.94 103 ALA A C 1
ATOM 824 O O . ALA A 1 103 ? -3.902 -3.421 -0.998 1.00 97.94 103 ALA A O 1
ATOM 825 N N . CYS A 1 104 ? -2.557 -4.151 0.633 1.00 97.56 104 CYS A N 1
ATOM 826 C CA . CYS A 1 104 ? -1.584 -3.076 0.527 1.00 97.56 104 CYS A CA 1
ATOM 827 C C . CYS A 1 104 ? -0.460 -3.532 -0.407 1.00 97.56 104 CYS A C 1
ATOM 829 O O . CYS A 1 104 ? 0.346 -4.370 -0.008 1.00 97.56 104 CYS A O 1
ATOM 831 N N . TYR A 1 105 ? -0.433 -3.033 -1.639 1.00 96.56 105 TYR A N 1
ATOM 832 C CA . TYR A 1 105 ? 0.370 -3.560 -2.742 1.00 96.56 105 TYR A CA 1
ATOM 833 C C . TYR A 1 105 ? 1.573 -2.671 -3.086 1.00 96.56 105 TYR A C 1
AT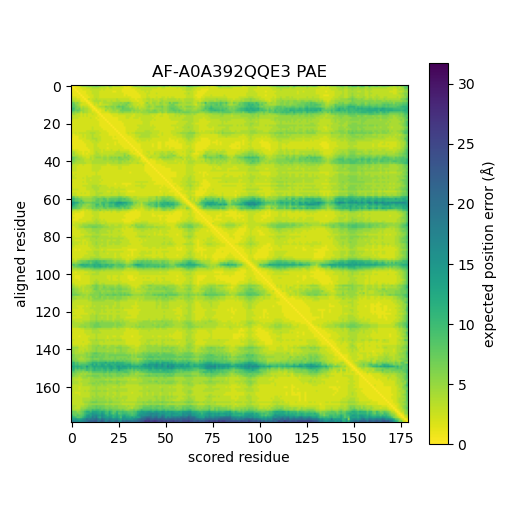OM 835 O O . TYR A 1 105 ? 1.515 -1.444 -3.046 1.00 96.56 105 TYR A O 1
ATOM 843 N N . TYR A 1 106 ? 2.679 -3.303 -3.454 1.00 94.56 106 TYR A N 1
ATOM 844 C CA . TYR A 1 106 ? 3.869 -2.658 -3.988 1.00 94.56 106 TYR A CA 1
ATOM 845 C C . TYR A 1 106 ? 4.391 -3.465 -5.181 1.00 94.56 106 TYR A C 1
ATOM 847 O O . TYR A 1 106 ? 5.085 -4.480 -5.033 1.00 94.56 106 TYR A O 1
ATOM 855 N N . GLY A 1 107 ? 4.010 -3.004 -6.370 1.00 90.50 107 GLY A N 1
ATOM 856 C CA . GLY A 1 107 ? 4.328 -3.614 -7.651 1.00 90.50 107 GLY A CA 1
ATOM 857 C C . GLY A 1 107 ? 5.806 -3.516 -7.999 1.00 90.50 107 GLY A C 1
ATOM 858 O O . GLY A 1 107 ? 6.545 -2.672 -7.491 1.00 90.50 107 GLY A O 1
ATOM 859 N N . TYR A 1 108 ? 6.244 -4.390 -8.900 1.00 90.06 108 TYR A N 1
ATOM 860 C CA . TYR A 1 108 ? 7.638 -4.453 -9.321 1.00 90.06 108 TYR A CA 1
ATOM 861 C C . TYR A 1 108 ? 8.074 -3.159 -10.033 1.00 90.06 108 TYR A C 1
ATOM 863 O O . TYR A 1 108 ? 7.442 -2.752 -11.018 1.00 90.06 108 TYR A O 1
ATOM 871 N N . PRO A 1 109 ? 9.163 -2.507 -9.584 1.00 86.44 109 PRO A N 1
ATOM 872 C CA . PRO A 1 109 ? 9.706 -1.356 -10.295 1.00 86.44 109 PRO A CA 1
ATOM 873 C C . PRO A 1 109 ? 10.349 -1.773 -11.628 1.00 86.44 109 PRO A C 1
ATOM 875 O O . PRO A 1 109 ? 10.415 -0.973 -12.561 1.00 86.44 109 PRO A O 1
ATOM 878 N N . GLU A 1 110 ? 10.801 -3.026 -11.758 1.00 89.25 110 GLU A N 1
ATOM 879 C CA . GLU A 1 110 ? 11.440 -3.525 -12.972 1.00 89.25 110 GLU A CA 1
ATOM 880 C C . GLU A 1 110 ? 10.421 -3.828 -14.077 1.00 89.25 110 GLU A C 1
ATOM 882 O O . GLU A 1 110 ? 9.530 -4.668 -13.937 1.00 89.25 110 GLU A O 1
ATOM 887 N N . ARG A 1 111 ? 10.611 -3.202 -15.243 1.00 86.88 111 ARG A N 1
ATOM 888 C CA . ARG A 1 111 ? 9.724 -3.370 -16.402 1.00 86.88 111 ARG A CA 1
ATOM 889 C C . ARG A 1 111 ? 9.644 -4.815 -16.910 1.00 86.88 111 ARG A C 1
ATOM 891 O O . ARG A 1 111 ? 8.590 -5.237 -17.380 1.00 86.88 111 ARG A O 1
ATOM 898 N N . ASP A 1 112 ? 10.716 -5.588 -16.791 1.00 91.19 112 ASP A N 1
ATOM 899 C CA . ASP A 1 112 ? 10.733 -6.981 -17.259 1.00 91.19 112 ASP A CA 1
ATOM 900 C C . ASP A 1 112 ? 9.884 -7.911 -16.376 1.00 91.19 112 ASP A C 1
ATOM 902 O O . ASP A 1 112 ? 9.548 -9.025 -16.774 1.00 91.19 112 ASP A O 1
ATOM 906 N N . ARG A 1 113 ? 9.459 -7.430 -15.199 1.00 92.44 113 ARG A N 1
ATOM 907 C CA . ARG A 1 113 ? 8.650 -8.171 -14.224 1.00 92.44 113 ARG A CA 1
ATOM 908 C C . ARG A 1 113 ? 7.170 -7.798 -14.253 1.00 92.44 113 ARG A C 1
ATOM 910 O O . ARG A 1 113 ? 6.406 -8.243 -13.405 1.00 92.44 113 ARG A O 1
ATOM 917 N N . ARG A 1 114 ? 6.729 -7.030 -15.251 1.00 92.94 114 ARG A N 1
ATOM 918 C CA . ARG A 1 114 ? 5.334 -6.566 -15.374 1.00 92.94 114 ARG A CA 1
ATOM 919 C C . ARG A 1 114 ? 4.327 -7.705 -15.445 1.00 92.94 114 ARG A C 1
ATOM 921 O O . ARG A 1 114 ? 3.318 -7.668 -14.759 1.00 92.94 114 ARG A O 1
ATOM 928 N N . ARG A 1 115 ? 4.655 -8.775 -16.174 1.00 94.69 115 ARG A N 1
ATOM 929 C CA . ARG A 1 115 ? 3.818 -9.986 -16.198 1.00 94.69 115 ARG A CA 1
ATOM 930 C C . ARG A 1 115 ? 3.689 -10.620 -14.813 1.00 94.69 115 ARG A C 1
ATOM 932 O O . ARG A 1 115 ? 2.581 -10.914 -14.398 1.00 94.69 115 ARG A O 1
ATOM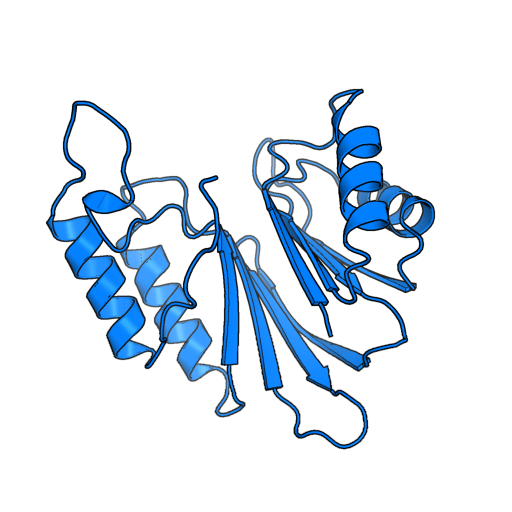 939 N N . GLN A 1 116 ? 4.791 -10.706 -14.064 1.00 95.69 116 GLN A N 1
ATOM 940 C CA . GLN A 1 116 ? 4.769 -11.202 -12.683 1.00 95.69 116 GLN A CA 1
ATOM 941 C C . GLN A 1 116 ? 3.937 -10.296 -11.763 1.00 95.69 116 GLN A C 1
ATOM 943 O O . GLN A 1 116 ? 3.284 -10.793 -10.855 1.00 95.69 116 GLN A O 1
ATOM 948 N N . ALA A 1 117 ? 3.935 -8.977 -11.996 1.00 95.00 117 ALA A N 1
ATOM 949 C CA . ALA A 1 117 ? 3.074 -8.043 -11.268 1.00 95.00 117 ALA A CA 1
ATOM 950 C C . ALA A 1 117 ? 1.587 -8.355 -11.500 1.00 95.00 117 ALA A C 1
ATOM 952 O O . ALA A 1 117 ? 0.810 -8.391 -10.548 1.00 95.00 117 ALA A O 1
ATOM 953 N N . TRP A 1 118 ? 1.212 -8.604 -12.756 1.00 96.44 118 TRP A N 1
ATOM 954 C CA . TRP A 1 118 ? -0.156 -8.925 -13.164 1.00 96.44 118 TRP A CA 1
ATOM 955 C C . TRP A 1 118 ? -0.608 -10.295 -12.664 1.00 96.44 118 TRP A C 1
ATOM 957 O O . TRP A 1 118 ? -1.720 -10.419 -12.161 1.00 96.44 118 TRP A O 1
ATOM 967 N N . ASP A 1 119 ? 0.257 -11.303 -12.747 1.00 96.81 119 ASP A N 1
ATOM 968 C CA . ASP A 1 119 ? -0.027 -12.640 -12.221 1.00 96.81 119 ASP A CA 1
ATOM 969 C C . ASP A 1 119 ? -0.211 -12.591 -10.701 1.00 96.81 119 ASP A C 1
ATOM 971 O O . ASP A 1 119 ? -1.178 -13.144 -10.189 1.00 96.81 119 ASP A O 1
ATOM 975 N N . LEU A 1 120 ? 0.612 -11.809 -9.993 1.00 96.38 120 LEU A N 1
ATOM 976 C CA . LEU A 1 120 ? 0.442 -11.579 -8.559 1.00 96.38 120 LEU A CA 1
ATOM 977 C C . LEU A 1 120 ? -0.909 -10.922 -8.224 1.00 96.38 120 LEU A C 1
ATOM 979 O O . LEU A 1 120 ? -1.491 -11.241 -7.192 1.00 96.38 120 LEU A O 1
ATOM 983 N N . LEU A 1 121 ? -1.434 -10.018 -9.060 1.00 96.62 121 LEU A N 1
ATOM 984 C CA . LEU A 1 121 ? -2.773 -9.450 -8.842 1.00 96.62 121 LEU A CA 1
ATOM 985 C C . LEU A 1 121 ? -3.867 -10.516 -8.952 1.00 96.62 121 LEU A C 1
ATOM 987 O O . LEU A 1 121 ? -4.759 -10.546 -8.104 1.00 96.62 121 LEU A O 1
ATOM 991 N N . ARG A 1 122 ? -3.765 -11.413 -9.939 1.00 97.00 122 ARG A N 1
ATOM 992 C CA . ARG A 1 122 ? -4.706 -12.531 -10.114 1.00 97.00 122 ARG A CA 1
ATOM 993 C C . ARG A 1 122 ? -4.611 -13.528 -8.964 1.00 97.00 122 ARG A C 1
ATOM 995 O O . ARG A 1 122 ? -5.623 -13.870 -8.368 1.00 97.00 122 ARG A O 1
ATOM 1002 N N . GLU A 1 123 ? -3.394 -13.893 -8.562 1.00 96.44 123 GLU A N 1
ATOM 1003 C CA . GLU A 1 123 ? -3.166 -14.722 -7.376 1.00 96.44 123 GLU A CA 1
ATOM 1004 C C . GLU A 1 123 ? -3.780 -14.080 -6.131 1.00 96.44 123 GLU A C 1
ATOM 1006 O O . GLU A 1 123 ? -4.450 -14.749 -5.348 1.00 96.44 123 GLU A O 1
ATOM 1011 N N . LEU A 1 124 ? -3.586 -12.769 -5.943 1.00 96.44 124 LEU A N 1
ATOM 1012 C CA . LEU A 1 124 ? -4.192 -12.042 -4.837 1.00 96.44 124 LEU A CA 1
ATOM 1013 C C . LEU A 1 124 ? -5.714 -12.072 -4.918 1.00 96.44 124 LEU A C 1
ATOM 1015 O O . LEU A 1 124 ? -6.331 -12.236 -3.867 1.00 96.44 124 LEU A O 1
ATOM 1019 N N . ARG A 1 125 ? -6.329 -11.923 -6.095 1.00 95.81 125 ARG A N 1
ATOM 1020 C CA . ARG A 1 125 ? -7.783 -12.053 -6.254 1.00 95.81 125 ARG A CA 1
ATOM 1021 C C . ARG A 1 125 ? -8.263 -13.430 -5.785 1.00 95.81 125 ARG A C 1
ATOM 1023 O O . ARG A 1 125 ? -9.144 -13.480 -4.931 1.00 95.81 125 ARG A O 1
ATOM 1030 N N . ASP A 1 126 ? -7.628 -14.502 -6.243 1.00 95.62 126 ASP A N 1
ATOM 1031 C CA . ASP A 1 126 ? -8.067 -15.885 -6.005 1.00 95.62 126 ASP A CA 1
ATOM 1032 C C . ASP A 1 126 ? -7.878 -16.369 -4.554 1.00 95.62 126 ASP A C 1
ATOM 1034 O O . ASP A 1 126 ? -8.401 -17.410 -4.161 1.00 95.62 126 ASP A O 1
ATOM 1038 N N . MET A 1 127 ? -7.159 -15.618 -3.710 1.00 94.00 127 MET A N 1
ATOM 1039 C CA . MET A 1 127 ? -6.938 -15.991 -2.304 1.00 94.00 127 MET A CA 1
ATOM 1040 C C . MET A 1 127 ? -8.201 -15.966 -1.431 1.00 94.00 127 MET A C 1
ATOM 1042 O O . MET A 1 127 ? -8.179 -16.531 -0.334 1.00 94.00 127 MET A O 1
ATOM 1046 N N . SER A 1 128 ? -9.256 -15.240 -1.819 1.00 94.75 128 SER A N 1
ATOM 1047 C CA . SER A 1 128 ? -10.459 -15.096 -0.992 1.00 94.75 128 SER A CA 1
ATOM 1048 C C . SER A 1 128 ? -11.641 -14.50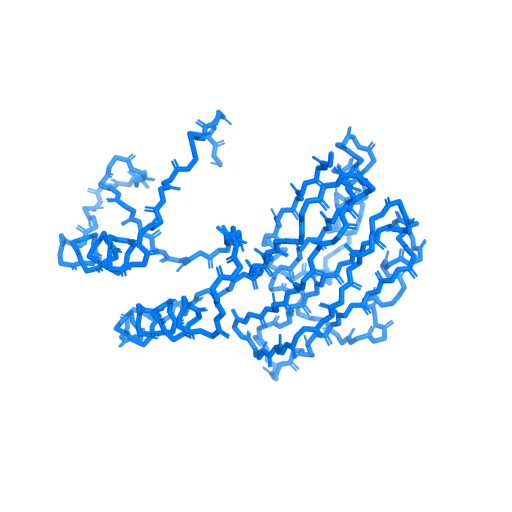3 -1.755 1.00 94.75 128 SER A C 1
ATOM 1050 O O . SER A 1 128 ? -11.477 -13.520 -2.469 1.00 94.75 128 SER A O 1
ATOM 1052 N N . ASP A 1 129 ? -12.842 -15.001 -1.450 1.00 94.50 129 ASP A N 1
ATOM 1053 C CA . ASP A 1 129 ? -14.117 -14.475 -1.962 1.00 94.50 129 ASP A CA 1
ATOM 1054 C C . ASP A 1 129 ? -14.640 -13.231 -1.214 1.00 94.50 129 ASP A C 1
ATOM 1056 O O . ASP A 1 129 ? -15.724 -12.731 -1.511 1.00 94.50 129 ASP A O 1
ATOM 1060 N N . LEU A 1 130 ? -13.919 -12.731 -0.201 1.00 96.44 130 LEU A N 1
ATOM 1061 C CA . LEU A 1 130 ? -14.331 -11.518 0.513 1.00 96.44 130 LEU A CA 1
ATOM 1062 C C . LEU A 1 130 ? -14.282 -10.296 -0.419 1.00 96.44 130 LEU A C 1
ATOM 1064 O O . LEU A 1 130 ? -13.348 -10.201 -1.223 1.00 96.44 130 LEU A O 1
ATOM 1068 N N . PRO A 1 131 ? -15.190 -9.309 -0.249 1.00 95.94 131 PRO A N 1
ATOM 1069 C CA . PRO A 1 131 ? -15.097 -8.036 -0.955 1.00 95.94 131 PRO A CA 1
ATOM 1070 C C . PRO A 1 131 ? -13.691 -7.458 -0.819 1.00 95.94 131 PRO A C 1
ATOM 1072 O O . PRO A 1 131 ? -13.134 -7.425 0.281 1.00 95.94 131 PRO A O 1
ATOM 1075 N N . TRP A 1 132 ? -13.095 -7.044 -1.931 1.00 96.19 132 TRP A N 1
ATOM 1076 C CA . TRP A 1 132 ? -11.667 -6.768 -1.993 1.00 96.19 132 TRP A CA 1
ATOM 1077 C C . TRP A 1 132 ? -11.394 -5.347 -2.464 1.00 96.19 132 TRP A C 1
ATOM 1079 O O . TRP A 1 132 ? -11.931 -4.895 -3.470 1.00 96.19 132 TRP A O 1
ATOM 1089 N N . CYS A 1 133 ? -10.530 -4.654 -1.731 1.00 95.94 133 CYS A N 1
ATOM 1090 C CA . CYS A 1 133 ? -9.946 -3.393 -2.144 1.00 95.94 133 CYS A CA 1
ATOM 1091 C C . CYS A 1 133 ? -8.423 -3.515 -2.092 1.00 95.94 133 CYS A C 1
ATOM 1093 O O . CYS A 1 133 ? -7.846 -4.088 -1.161 1.00 95.94 133 CYS A O 1
ATOM 1095 N N . ILE A 1 134 ? -7.773 -2.985 -3.119 1.00 96.62 134 ILE A N 1
ATOM 1096 C CA . ILE A 1 134 ? -6.325 -2.963 -3.260 1.00 96.62 134 ILE A CA 1
ATOM 1097 C C . ILE A 1 134 ? -5.867 -1.514 -3.372 1.00 96.62 134 ILE A C 1
ATOM 1099 O O . ILE A 1 134 ? -6.434 -0.723 -4.119 1.00 96.62 134 ILE A O 1
ATOM 1103 N N . VAL A 1 135 ? -4.847 -1.161 -2.597 1.00 95.94 135 VAL A N 1
ATOM 1104 C CA . VAL A 1 135 ? -4.260 0.182 -2.571 1.00 95.94 135 VAL A CA 1
ATOM 1105 C C . VAL A 1 135 ? -2.751 0.056 -2.550 1.00 95.94 135 VAL A C 1
ATOM 1107 O O . VAL A 1 135 ? -2.218 -0.907 -1.999 1.00 95.94 135 VAL A O 1
ATOM 1110 N N . GLY A 1 136 ? -2.042 1.033 -3.099 1.00 94.31 136 GLY A N 1
ATOM 1111 C CA . GLY A 1 136 ? -0.590 0.978 -3.094 1.00 94.31 136 GLY A CA 1
ATOM 1112 C C . GLY A 1 136 ? 0.046 1.668 -4.278 1.00 94.31 136 GLY A C 1
ATOM 1113 O O . GLY A 1 136 ? -0.559 2.527 -4.912 1.00 94.31 136 GLY A O 1
ATOM 1114 N N . ASP A 1 137 ? 1.275 1.258 -4.559 1.00 93.00 137 ASP A N 1
ATOM 1115 C CA . ASP A 1 137 ? 2.006 1.675 -5.746 1.00 93.00 137 ASP A CA 1
ATOM 1116 C C . ASP A 1 137 ? 2.100 0.487 -6.702 1.00 93.00 137 ASP A C 1
ATOM 1118 O O . ASP A 1 137 ? 2.801 -0.489 -6.432 1.00 93.00 137 ASP A O 1
ATOM 1122 N N . PHE A 1 138 ? 1.357 0.543 -7.804 1.00 92.88 138 PHE A N 1
ATOM 1123 C CA . PHE A 1 138 ? 1.345 -0.522 -8.806 1.00 92.88 138 PHE A CA 1
ATOM 1124 C C . PHE A 1 138 ? 2.567 -0.458 -9.730 1.00 92.88 138 PHE A C 1
ATOM 1126 O O . PHE A 1 138 ? 2.886 -1.438 -10.405 1.00 92.88 138 PHE A O 1
ATOM 1133 N N . ASN A 1 139 ? 3.264 0.684 -9.771 1.00 91.00 139 ASN A N 1
ATOM 1134 C CA . ASN A 1 139 ? 4.287 1.003 -10.761 1.00 91.00 139 ASN A CA 1
ATOM 1135 C C . ASN A 1 139 ? 3.808 0.869 -12.233 1.00 91.00 139 ASN A C 1
ATOM 1137 O O . ASN A 1 139 ? 4.640 0.863 -13.140 1.00 91.00 139 ASN A O 1
ATOM 1141 N N . ASP A 1 140 ? 2.503 0.755 -12.486 1.00 91.06 140 ASP A N 1
ATOM 1142 C CA . ASP A 1 140 ? 1.867 0.568 -13.797 1.00 91.06 140 ASP A CA 1
ATOM 1143 C C . ASP A 1 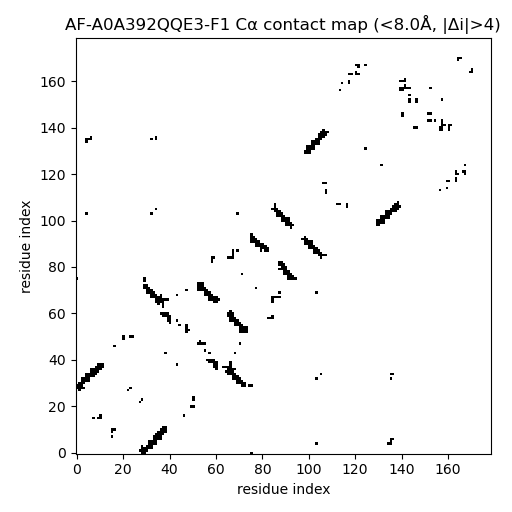140 ? 0.832 1.669 -14.059 1.00 91.06 140 ASP A C 1
ATOM 1145 O O . ASP A 1 140 ? 0.375 2.336 -13.134 1.00 91.06 140 ASP A O 1
ATOM 1149 N N . LEU A 1 141 ? 0.476 1.864 -15.331 1.00 90.50 141 LEU A N 1
ATOM 1150 C CA . LEU A 1 141 ? -0.460 2.904 -15.762 1.00 90.50 141 LEU A CA 1
ATOM 1151 C C . LEU A 1 141 ? -1.666 2.282 -16.458 1.00 90.50 141 LEU A C 1
ATOM 1153 O O . LEU A 1 141 ? -1.499 1.504 -17.404 1.00 90.50 141 LEU A O 1
ATOM 1157 N N . LEU A 1 142 ? -2.873 2.655 -16.027 1.00 90.94 142 LEU A N 1
ATOM 1158 C CA . LEU A 1 142 ? -4.107 2.223 -16.679 1.00 90.94 142 LEU A CA 1
ATOM 1159 C C . LEU A 1 142 ? -4.319 2.957 -17.995 1.00 90.94 142 LEU A C 1
ATOM 1161 O O . LEU A 1 142 ? -4.886 2.377 -18.911 1.00 90.94 142 LEU A O 1
ATOM 1165 N N . SER A 1 143 ? -3.859 4.195 -18.137 1.00 89.56 143 SER A N 1
ATOM 1166 C CA . SER A 1 143 ? -4.005 4.991 -19.351 1.00 89.56 143 SER A CA 1
ATOM 1167 C C . SER A 1 143 ? -2.720 5.720 -19.733 1.00 89.56 143 SER A C 1
ATOM 1169 O O . SER A 1 143 ? -1.839 5.968 -18.917 1.00 89.56 143 SER A O 1
ATOM 1171 N N . GLN A 1 144 ? -2.619 6.097 -21.011 1.00 89.69 144 GLN A N 1
ATOM 1172 C CA . GLN A 1 144 ? -1.591 7.046 -21.455 1.00 89.69 144 GLN A CA 1
ATOM 1173 C C . GLN A 1 144 ? -1.808 8.425 -20.833 1.00 89.69 144 GLN A C 1
ATOM 1175 O O . GLN A 1 144 ? -0.847 9.158 -20.628 1.00 89.69 144 GLN A O 1
ATOM 1180 N N . GLU A 1 145 ? -3.062 8.760 -20.529 1.00 87.75 145 GLU A N 1
ATOM 1181 C CA . GLU A 1 145 ? -3.460 10.037 -19.932 1.00 87.75 145 GLU A CA 1
ATOM 1182 C C . GLU A 1 145 ? -2.918 10.202 -18.505 1.00 87.75 145 GLU A C 1
ATOM 1184 O O . GLU A 1 145 ? -2.629 11.321 -18.085 1.00 87.75 145 GLU A O 1
ATOM 1189 N N . ASP A 1 146 ? -2.666 9.089 -17.808 1.00 85.44 146 ASP A N 1
ATOM 1190 C CA . ASP A 1 146 ? -2.053 9.076 -16.475 1.00 85.44 146 ASP A CA 1
ATOM 1191 C C . ASP A 1 146 ? -0.570 9.479 -16.524 1.00 85.44 146 ASP A C 1
ATOM 1193 O O . ASP A 1 146 ? 0.038 9.829 -15.509 1.00 85.44 146 ASP A O 1
ATOM 1197 N N . LYS A 1 147 ? 0.053 9.426 -17.710 1.00 86.62 147 LYS A N 1
ATOM 1198 C CA . LYS A 1 147 ? 1.460 9.766 -17.888 1.00 86.62 147 LYS A CA 1
ATOM 1199 C C . LYS A 1 147 ? 1.635 11.237 -18.233 1.00 86.62 147 LYS A C 1
ATOM 1201 O O . LYS A 1 147 ? 1.266 11.695 -19.311 1.00 86.62 147 LYS A O 1
ATOM 1206 N N . ARG A 1 148 ? 2.412 11.941 -17.410 1.00 80.81 148 ARG A N 1
ATOM 1207 C CA . ARG A 1 148 ? 3.054 13.199 -17.814 1.00 80.81 148 ARG A CA 1
ATOM 1208 C C . ARG A 1 148 ? 4.475 12.951 -18.300 1.00 80.81 148 ARG A C 1
ATOM 1210 O O . ARG A 1 148 ? 5.345 12.517 -17.550 1.00 80.81 148 ARG A O 1
ATOM 1217 N N . GLY A 1 149 ? 4.711 13.233 -19.575 1.00 84.00 149 GLY A N 1
ATOM 1218 C CA . GLY A 1 149 ? 6.029 13.155 -20.194 1.00 84.00 149 GLY A CA 1
ATOM 1219 C C . GLY A 1 149 ? 5.943 13.169 -21.714 1.00 84.00 149 GLY A C 1
ATOM 1220 O O . GLY A 1 149 ? 4.900 12.888 -22.291 1.00 84.00 149 GLY A O 1
ATOM 1221 N N . THR A 1 150 ? 7.056 13.487 -22.366 1.00 83.50 150 THR A N 1
ATOM 1222 C CA . THR A 1 150 ? 7.146 13.562 -23.833 1.00 83.50 150 THR A CA 1
ATOM 1223 C C . THR A 1 150 ? 7.100 12.197 -24.505 1.00 83.50 150 THR A C 1
ATOM 1225 O O . THR A 1 150 ? 6.544 12.055 -25.589 1.00 83.50 150 THR A O 1
ATOM 1228 N N . HIS A 1 151 ? 7.692 11.179 -23.883 1.00 86.88 151 HIS A N 1
ATOM 1229 C CA . HIS A 1 151 ? 7.692 9.835 -24.449 1.00 86.88 151 HIS A CA 1
ATOM 1230 C C . HIS A 1 151 ? 6.402 9.105 -24.070 1.00 86.88 151 HIS A C 1
ATOM 1232 O O . HIS A 1 151 ? 6.058 9.109 -22.889 1.00 86.88 151 HIS A O 1
ATOM 1238 N N . PRO A 1 152 ? 5.716 8.417 -24.994 1.00 85.75 152 PRO A N 1
ATOM 1239 C CA . PRO A 1 152 ? 4.543 7.614 -24.656 1.00 85.75 152 PRO A CA 1
ATOM 1240 C C . PRO A 1 152 ? 4.920 6.424 -23.764 1.00 85.75 152 PRO A C 1
ATOM 1242 O O . PRO A 1 152 ? 6.068 5.965 -23.753 1.00 85.75 152 PRO A O 1
ATOM 1245 N N . HIS A 1 153 ? 3.976 5.930 -22.963 1.00 89.19 153 HIS A N 1
ATOM 1246 C CA . HIS A 1 153 ? 4.135 4.626 -22.326 1.00 89.19 153 HIS A CA 1
ATOM 1247 C C . HIS A 1 153 ? 3.946 3.522 -23.389 1.00 89.19 153 HIS A C 1
ATOM 1249 O O . HIS A 1 153 ? 3.192 3.701 -24.342 1.00 89.19 153 HIS A O 1
ATOM 1255 N N . PRO A 1 154 ? 4.620 2.371 -23.306 1.00 90.88 154 PRO A N 1
ATOM 1256 C CA . PRO A 1 154 ? 4.355 1.254 -24.211 1.00 90.88 154 PRO A CA 1
ATOM 1257 C C . PRO A 1 154 ? 2.907 0.748 -24.083 1.00 90.88 154 PRO A C 1
ATOM 1259 O O . PRO A 1 154 ? 2.509 0.299 -23.014 1.00 90.88 154 PRO A O 1
ATOM 1262 N N . ASN A 1 155 ? 2.133 0.751 -25.174 1.00 92.38 155 ASN A N 1
ATOM 1263 C CA . ASN A 1 155 ? 0.708 0.371 -25.144 1.00 92.38 155 ASN A CA 1
ATOM 1264 C C . ASN A 1 155 ? 0.448 -1.034 -24.586 1.00 92.38 155 ASN A C 1
ATOM 1266 O O . ASN A 1 155 ? -0.556 -1.257 -23.919 1.00 92.38 155 ASN A O 1
ATOM 1270 N N . TRP A 1 156 ? 1.354 -1.982 -24.834 1.00 93.44 156 TRP A N 1
ATOM 1271 C CA . TRP A 1 156 ? 1.205 -3.346 -24.328 1.00 93.44 156 TRP A CA 1
ATOM 1272 C C . TRP A 1 156 ? 1.248 -3.424 -22.795 1.00 93.44 156 TRP A C 1
ATOM 1274 O O . TRP A 1 156 ? 0.660 -4.343 -22.236 1.00 93.44 156 TRP A O 1
ATOM 1284 N N . LEU A 1 157 ? 1.902 -2.468 -22.119 1.00 92.25 157 LEU A N 1
ATOM 1285 C CA . LEU A 1 157 ? 1.919 -2.394 -20.657 1.00 92.25 157 LEU A CA 1
ATOM 1286 C C . LEU A 1 157 ? 0.573 -1.916 -20.118 1.00 92.25 157 LEU A C 1
ATOM 1288 O O . LEU A 1 157 ? -0.007 -2.597 -19.280 1.00 92.25 157 LEU A O 1
ATOM 1292 N N . CYS A 1 158 ? 0.026 -0.828 -20.671 1.00 93.12 158 CYS A N 1
ATOM 1293 C CA . CYS A 1 158 ? -1.313 -0.362 -20.301 1.00 93.12 158 CYS A CA 1
ATOM 1294 C C . CYS A 1 158 ? -2.370 -1.437 -20.576 1.00 93.12 158 CYS A C 1
ATOM 1296 O O . CYS A 1 158 ? -3.213 -1.712 -19.732 1.00 93.12 158 CYS A O 1
ATOM 1298 N N . ASN A 1 159 ? -2.309 -2.085 -21.742 1.00 94.88 159 ASN A N 1
ATOM 1299 C CA . ASN A 1 159 ? -3.260 -3.136 -22.101 1.00 94.88 159 ASN A CA 1
ATOM 1300 C C . ASN A 1 159 ? -3.130 -4.365 -21.195 1.00 94.88 159 ASN A C 1
ATOM 1302 O O . ASN A 1 159 ? -4.142 -4.918 -20.779 1.00 94.88 159 ASN A O 1
ATOM 1306 N N . GLY A 1 160 ? -1.904 -4.782 -20.871 1.00 94.75 160 GLY A N 1
ATOM 1307 C CA . GLY A 1 160 ? -1.676 -5.907 -19.970 1.00 94.75 160 GLY A CA 1
ATOM 1308 C C . GLY A 1 160 ? -2.151 -5.621 -18.548 1.00 94.75 160 GLY A C 1
ATOM 1309 O O . GLY A 1 160 ? -2.820 -6.465 -17.956 1.00 94.75 160 GLY A O 1
ATOM 1310 N N . PHE A 1 161 ? -1.899 -4.414 -18.035 1.00 95.25 161 PHE A N 1
ATOM 1311 C CA . PHE A 1 161 ? -2.384 -4.019 -16.716 1.00 95.25 161 PHE A CA 1
ATOM 1312 C C . PHE A 1 161 ? -3.913 -3.893 -16.676 1.00 95.25 161 PHE A C 1
ATOM 1314 O O . PHE A 1 161 ? -4.537 -4.441 -15.773 1.00 95.25 161 PHE A O 1
ATOM 1321 N N . ARG A 1 162 ? -4.540 -3.281 -17.693 1.00 95.50 162 ARG A N 1
ATOM 1322 C CA . ARG A 1 162 ? -6.009 -3.261 -17.831 1.00 95.50 162 ARG A CA 1
ATOM 1323 C C . ARG A 1 162 ? -6.607 -4.661 -17.875 1.00 95.50 162 ARG A C 1
ATOM 1325 O O . ARG A 1 162 ? -7.631 -4.890 -17.245 1.00 95.50 162 ARG A O 1
ATOM 1332 N N . SER A 1 163 ? -5.975 -5.585 -18.603 1.00 96.88 163 SER A N 1
ATOM 1333 C CA . SER A 1 163 ? -6.409 -6.983 -18.634 1.00 96.88 163 SER A CA 1
ATOM 1334 C C . SER A 1 163 ? -6.349 -7.585 -17.237 1.00 96.88 163 SER A C 1
ATOM 1336 O O . SER A 1 163 ? -7.342 -8.132 -16.794 1.00 96.88 163 SER A O 1
ATOM 1338 N N . ALA A 1 164 ? -5.240 -7.422 -16.512 1.00 96.50 164 ALA A N 1
ATOM 1339 C CA . ALA A 1 164 ? -5.107 -7.943 -15.152 1.00 96.50 164 ALA A CA 1
ATOM 1340 C C . ALA A 1 164 ? -6.162 -7.368 -14.192 1.00 96.50 164 ALA A C 1
ATOM 1342 O O . ALA A 1 164 ? -6.734 -8.105 -13.397 1.00 96.50 164 ALA A O 1
ATOM 1343 N N . VAL A 1 165 ? -6.446 -6.067 -14.290 1.00 96.06 165 VAL A N 1
ATOM 1344 C CA . VAL A 1 165 ? -7.498 -5.395 -13.511 1.00 96.06 165 VAL A CA 1
ATOM 1345 C C . VAL A 1 165 ? -8.879 -5.949 -13.863 1.00 96.06 165 VAL A C 1
ATOM 1347 O O . VAL A 1 165 ? -9.638 -6.290 -12.958 1.00 96.06 165 VAL A O 1
ATOM 1350 N N . SER A 1 166 ? -9.171 -6.120 -15.155 1.00 96.62 166 SER A N 1
ATOM 1351 C CA . SER A 1 166 ? -10.424 -6.714 -15.630 1.00 96.62 166 SER A CA 1
ATOM 1352 C C . SER A 1 166 ? -10.583 -8.170 -15.193 1.00 96.62 166 SER A C 1
ATOM 1354 O O . SER A 1 166 ? -11.663 -8.543 -14.756 1.00 96.62 166 SER A O 1
ATOM 1356 N N . ASP A 1 167 ? -9.525 -8.981 -15.278 1.00 96.56 167 ASP A N 1
ATOM 1357 C CA . ASP A 1 167 ? -9.522 -10.389 -14.853 1.00 96.56 167 ASP A CA 1
ATOM 1358 C C . ASP A 1 167 ? -9.801 -10.523 -13.346 1.00 96.56 167 ASP A C 1
ATOM 1360 O O . ASP A 1 167 ? -10.271 -11.556 -12.880 1.00 96.56 167 ASP A O 1
ATOM 1364 N N . CYS A 1 168 ? -9.498 -9.474 -12.579 1.00 96.19 168 CYS A N 1
ATOM 1365 C CA . CYS A 1 168 ? -9.698 -9.419 -11.138 1.00 96.19 168 CYS A CA 1
ATOM 1366 C C . CYS A 1 168 ? -11.037 -8.784 -10.718 1.00 96.19 168 CYS A C 1
ATOM 1368 O O . CYS A 1 168 ? -11.231 -8.560 -9.519 1.00 96.19 168 CYS A O 1
ATOM 1370 N N . ASP A 1 169 ? -11.918 -8.442 -11.667 1.00 94.50 169 ASP A N 1
ATOM 1371 C CA . ASP A 1 169 ? -13.117 -7.600 -11.495 1.00 94.50 169 ASP A CA 1
ATOM 1372 C C . ASP A 1 169 ? -12.853 -6.297 -10.719 1.00 94.50 169 ASP A C 1
ATOM 1374 O O . ASP A 1 169 ? -13.714 -5.787 -9.994 1.00 94.50 169 ASP A O 1
ATOM 1378 N N . LEU A 1 170 ? -11.636 -5.762 -10.814 1.00 95.38 170 LEU A N 1
ATOM 1379 C CA . LEU A 1 170 ? -11.278 -4.537 -10.118 1.00 95.38 170 LEU A CA 1
ATOM 1380 C C . LEU A 1 170 ? -11.817 -3.337 -10.891 1.00 95.38 170 LEU A C 1
ATOM 1382 O O . LEU A 1 170 ? -11.707 -3.249 -12.112 1.00 95.38 170 LEU A O 1
ATOM 1386 N N . THR A 1 171 ? -12.384 -2.389 -10.155 1.00 92.81 171 THR A N 1
ATOM 1387 C CA . THR A 1 171 ? -12.802 -1.095 -10.694 1.00 92.81 171 THR A CA 1
ATOM 1388 C C . THR A 1 171 ? -11.922 -0.017 -10.086 1.00 92.81 171 THR A C 1
ATOM 1390 O O . THR A 1 171 ? -11.725 0.007 -8.870 1.00 92.81 171 THR A O 1
ATOM 1393 N N . ASP A 1 172 ? -11.382 0.853 -10.937 1.00 89.62 172 ASP A N 1
ATOM 1394 C CA . ASP A 1 172 ? -10.586 1.989 -10.488 1.00 89.62 172 ASP A CA 1
ATOM 1395 C C . ASP A 1 172 ? -11.472 3.012 -9.765 1.00 89.62 172 ASP A C 1
ATOM 1397 O O . ASP A 1 172 ? -12.604 3.284 -10.175 1.00 89.62 172 ASP A O 1
ATOM 1401 N N . ILE A 1 173 ? -10.964 3.563 -8.666 1.00 87.12 173 ILE A N 1
ATOM 1402 C CA . ILE A 1 173 ? -11.668 4.581 -7.889 1.00 87.12 173 ILE A CA 1
ATOM 1403 C C . ILE A 1 173 ? -11.196 5.934 -8.404 1.00 87.12 173 ILE A C 1
ATOM 1405 O O . ILE A 1 173 ? -9.999 6.206 -8.401 1.00 87.12 173 ILE A O 1
ATOM 1409 N N . ASN A 1 174 ? -12.140 6.792 -8.801 1.00 80.19 174 ASN A N 1
ATOM 1410 C CA . ASN A 1 174 ? -11.828 8.123 -9.320 1.00 80.19 174 ASN A CA 1
ATOM 1411 C C . ASN A 1 174 ? -10.835 8.868 -8.418 1.00 80.19 174 ASN A C 1
ATOM 1413 O O . ASN A 1 174 ? -11.084 9.080 -7.228 1.00 80.19 174 ASN A O 1
ATOM 1417 N N . LEU A 1 175 ? -9.728 9.294 -9.019 1.00 74.00 175 LEU A N 1
ATOM 1418 C CA . LEU A 1 175 ? -8.713 10.102 -8.364 1.00 74.00 175 LEU A CA 1
ATOM 1419 C C . LEU A 1 175 ? -9.133 11.575 -8.404 1.00 74.00 175 LEU A C 1
ATOM 1421 O O . LEU A 1 175 ? -9.318 12.153 -9.475 1.00 74.00 175 LEU A O 1
ATOM 1425 N N . GLU A 1 176 ? -9.266 12.193 -7.231 1.00 70.75 176 GLU A N 1
ATOM 1426 C CA . GLU A 1 176 ? -9.395 13.645 -7.111 1.00 70.75 176 GLU A CA 1
ATOM 1427 C C . GLU A 1 176 ? -8.031 14.279 -6.837 1.00 70.75 176 GLU A C 1
ATOM 1429 O O . GLU A 1 176 ? -7.315 13.902 -5.907 1.00 70.75 176 GLU A O 1
ATOM 1434 N N . GLY A 1 177 ? -7.691 15.284 -7.642 1.00 64.75 177 GLY A N 1
ATOM 1435 C CA . GLY A 1 177 ? -6.369 15.896 -7.637 1.00 64.75 177 GLY A CA 1
ATOM 1436 C C . GLY A 1 177 ? -5.393 15.180 -8.567 1.00 64.75 177 GLY A C 1
ATOM 1437 O O . GLY A 1 177 ? -5.751 14.287 -9.330 1.00 64.75 177 GLY A O 1
ATOM 1438 N N . TYR A 1 178 ? -4.146 15.631 -8.542 1.00 52.59 178 TYR A N 1
ATOM 1439 C CA . TYR A 1 178 ? -3.068 15.067 -9.344 1.00 52.59 178 TYR A CA 1
ATOM 1440 C C . TYR A 1 178 ? -1.887 14.772 -8.406 1.00 52.59 178 TYR A C 1
ATOM 1442 O O . TYR A 1 178 ? -1.598 15.636 -7.572 1.00 52.59 178 TYR A O 1
ATOM 1450 N N . PRO A 1 179 ? -1.241 13.595 -8.487 1.00 52.88 179 PRO A N 1
ATOM 1451 C CA . PRO A 1 179 ? -0.083 13.265 -7.655 1.00 52.88 179 PRO A CA 1
ATOM 1452 C C . PRO A 1 179 ? 1.158 14.122 -7.953 1.00 52.88 179 PRO A C 1
ATOM 1454 O O . PRO A 1 179 ? 1.393 14.484 -9.130 1.00 52.88 179 PRO A O 1
#

Sequence (179 aa):
MKILSWNCRGLGTPSAIPNLRNIAQGHQPDILFLSETLSKAQAMERVRVNLKYNSCLSVDVEGRSGGLSVMWKDTIKCRVMNYSRHFINLVVEEKEKDKWRLACYYGYPERDRRRQAWDLLRELRDMSDLPWCIVGDFNDLLSQEDKRGTHPHPNWLCNGFRSAVSDCDLTDINLEGYP

Solvent-accessible surface area (backbone atoms only — not comparable to full-atom values): 10332 Å² total; per-residue (Å²): 139,42,78,43,68,43,78,55,81,31,54,87,46,90,60,40,56,60,51,51,45,52,53,47,66,72,70,53,51,44,32,41,37,36,33,34,32,63,37,47,48,75,57,49,51,54,50,35,57,75,69,68,38,73,46,76,52,60,41,57,41,57,94,91,47,43,9,39,34,40,34,30,31,84,91,44,51,72,42,81,76,53,71,55,92,42,32,41,32,29,41,38,39,48,89,99,50,77,63,29,31,43,34,45,38,44,38,54,83,50,77,93,40,49,65,59,42,37,49,50,49,43,55,58,45,75,73,51,93,51,57,74,51,76,49,62,47,61,77,70,47,76,46,70,84,77,56,88,68,93,70,80,74,63,63,68,57,25,51,48,47,44,47,36,34,56,78,51,73,56,76,88,75,89,77,84,79,80,136

Secondary structure (DSSP, 8-state):
--EEEEE-S-TTSTTHHHHHHHHHHHH--SEEEEE---S-HHHHHHHHHHHT-SEEEEEEEETTEEEEEEEE-TTSEEEEEEE-SSEEEEEEE-TTS--EEEEEEE--SSGGGHHHHHHHHHHHHHT--S-EEEEEE-S--S-STT--SSSPPPHHHHHHHHHHHHHTT--PPPPPS--

InterPro domains:
  IPR005135 Endonuclease/exonuclease/phosphatase [PF03372] (4-157)
  IPR036691 Endonuclease/exonuclease/phosphatase superfamily [G3DSA:3.60.10.10] (1-179)
  IPR036691 Endonuclease/exonuclease/phosphatase superfamily [SSF56219] (1-173)

Radius of gyration: 16.43 Å; Cα contacts (8 Å, |Δi|>4): 307; chains: 1; bounding box: 42×32×44 Å